Protein AF-0000000083106397 (afdb_homodimer)

pLDDT: mean 96.64, std 3.8, range [64.0, 98.88]

InterPro domains:
  IPR000182 GNAT domain [PF00583] (44-144)
  IPR000182 GNAT domain [PS51186] (19-155)
  IPR016181 Acyl-CoA N-acyltransferase [SSF55729] (1-149)
  IPR052829 N-acetyltransferase domain-containing protein [PTHR43259] (17-145)

Structure (mmCIF, N/CA/C/O backbone):
data_AF-0000000083106397-model_v1
#
loop_
_entity.id
_entity.type
_entity.pdbx_description
1 polymer 'GNAT family N-acetyltransferase'
#
loop_
_atom_site.group_PDB
_atom_site.id
_atom_site.type_symbol
_atom_site.label_atom_id
_atom_site.label_alt_id
_atom_site.label_comp_id
_atom_site.label_asym_id
_atom_site.label_entity_id
_atom_site.label_seq_id
_atom_site.pdbx_PDB_ins_code
_atom_site.Cartn_x
_atom_site.Cartn_y
_atom_site.Cartn_z
_atom_site.occupancy
_atom_site.B_iso_or_equiv
_atom_site.auth_seq_id
_atom_site.auth_comp_id
_atom_site.auth_asym_id
_atom_site.auth_atom_id
_atom_site.pdbx_PDB_model_num
ATOM 1 N N . MET A 1 1 ? 8.766 -36.438 -8.086 1 64.06 1 MET A N 1
ATOM 2 C CA . MET A 1 1 ? 7.906 -36.125 -9.227 1 64.06 1 MET A CA 1
ATOM 3 C C . MET A 1 1 ? 7.785 -34.625 -9.406 1 64.06 1 MET A C 1
ATOM 5 O O . MET A 1 1 ? 7.66 -33.875 -8.43 1 64.06 1 MET A O 1
ATOM 9 N N . GLU A 1 2 ? 8.102 -34.156 -10.656 1 84.12 2 GLU A N 1
ATOM 10 C CA . GLU A 1 2 ? 8.594 -32.812 -10.844 1 84.12 2 GLU A CA 1
ATOM 11 C C . GLU A 1 2 ? 7.461 -31.844 -11.172 1 84.12 2 GLU A C 1
ATOM 13 O O . GLU A 1 2 ? 6.508 -32.188 -11.867 1 84.12 2 GLU A O 1
ATOM 18 N N . LEU A 1 3 ? 7.254 -30.844 -10.562 1 94.69 3 LEU A N 1
ATOM 19 C CA . LEU A 1 3 ? 6.328 -29.766 -10.891 1 94.69 3 LEU A CA 1
ATOM 20 C C . LEU A 1 3 ? 6.75 -29.062 -12.172 1 94.69 3 LEU A C 1
ATOM 22 O O . LEU A 1 3 ? 7.945 -28.891 -12.438 1 94.69 3 LEU A O 1
ATOM 26 N N . LEU A 1 4 ? 5.715 -28.75 -13.008 1 96.44 4 LEU A N 1
ATOM 27 C CA . LEU A 1 4 ? 5.988 -28 -14.227 1 96.44 4 LEU A CA 1
ATOM 28 C C . LEU A 1 4 ? 5.051 -26.797 -14.359 1 96.44 4 LEU A C 1
ATOM 30 O O . LEU A 1 4 ? 3.928 -26.828 -13.852 1 96.44 4 LEU A O 1
ATOM 34 N N . LEU A 1 5 ? 5.469 -25.781 -15.039 1 97.06 5 LEU A N 1
ATOM 35 C CA . LEU A 1 5 ? 4.617 -24.672 -15.469 1 97.06 5 LEU A CA 1
ATOM 36 C C . LEU A 1 5 ? 4.133 -24.891 -16.906 1 97.06 5 LEU A C 1
ATOM 38 O O . LEU A 1 5 ? 4.938 -25.078 -17.812 1 97.06 5 LEU A O 1
ATOM 42 N N . ARG A 1 6 ? 2.883 -24.891 -17.078 1 96.62 6 ARG A N 1
ATOM 43 C CA . ARG A 1 6 ? 2.281 -25.016 -18.406 1 96.62 6 ARG A CA 1
ATOM 44 C C . ARG A 1 6 ? 1.392 -23.812 -18.719 1 96.62 6 ARG A C 1
ATOM 46 O O . ARG A 1 6 ? 0.616 -23.375 -17.859 1 96.62 6 ARG A O 1
ATOM 53 N N . PRO A 1 7 ? 1.486 -23.281 -19.922 1 97.5 7 PRO A N 1
ATOM 54 C CA . PRO A 1 7 ? 0.563 -22.188 -20.25 1 97.5 7 PRO A CA 1
ATOM 55 C C . PRO A 1 7 ? -0.897 -22.562 -19.984 1 97.5 7 PRO A C 1
ATOM 57 O O . PRO A 1 7 ? -1.324 -23.672 -20.312 1 97.5 7 PRO A O 1
ATOM 60 N N . MET A 1 8 ? -1.55 -21.672 -19.406 1 97.81 8 MET A N 1
ATOM 61 C CA . MET A 1 8 ? -2.951 -21.922 -19.062 1 97.81 8 MET A CA 1
ATOM 62 C C . MET A 1 8 ? -3.807 -22.016 -20.328 1 97.81 8 MET A C 1
ATOM 64 O O . MET A 1 8 ? -3.607 -21.25 -21.281 1 97.81 8 MET A O 1
ATOM 68 N N . THR A 1 9 ? -4.777 -22.891 -20.375 1 96.19 9 THR A N 1
ATOM 69 C CA . THR A 1 9 ? -5.711 -22.984 -21.484 1 96.19 9 THR A CA 1
ATOM 70 C C . THR A 1 9 ? -6.891 -22.031 -21.281 1 96.19 9 THR A C 1
ATOM 72 O O . THR A 1 9 ? -7.125 -21.562 -20.172 1 96.19 9 THR A O 1
ATOM 75 N N . ASN A 1 10 ? -7.637 -21.703 -22.312 1 97.06 10 ASN A N 1
ATOM 76 C CA . ASN A 1 10 ? -8.805 -20.844 -22.234 1 97.06 10 ASN A CA 1
ATOM 77 C C . ASN A 1 10 ? -9.844 -21.391 -21.25 1 97.06 10 ASN A C 1
ATOM 79 O O . ASN A 1 10 ? -10.484 -20.625 -20.531 1 97.06 10 ASN A O 1
ATOM 83 N N . ASP A 1 11 ? -9.984 -22.672 -21.266 1 95.88 11 ASP A N 1
ATOM 84 C CA . ASP A 1 11 ? -10.961 -23.297 -20.375 1 95.88 11 ASP A CA 1
ATOM 85 C C . ASP A 1 11 ? -10.578 -23.109 -18.922 1 95.88 11 ASP A C 1
ATOM 87 O O . ASP A 1 11 ? -11.43 -22.766 -18.094 1 95.88 11 ASP A O 1
ATOM 91 N N . ILE A 1 12 ? -9.383 -23.328 -18.625 1 95.62 12 ILE A N 1
ATOM 92 C CA . ILE A 1 12 ? -8.906 -23.156 -17.266 1 95.62 12 ILE A CA 1
ATOM 93 C C . ILE A 1 12 ? -8.977 -21.688 -16.859 1 95.62 12 ILE A C 1
ATOM 95 O O . ILE A 1 12 ? -9.383 -21.359 -15.742 1 95.62 12 ILE A O 1
ATOM 99 N N . PHE A 1 13 ? -8.641 -20.859 -17.828 1 98.06 13 PHE A N 1
ATOM 100 C CA . PHE A 1 13 ? -8.664 -19.422 -17.578 1 98.06 13 PHE A CA 1
ATOM 101 C C . PHE A 1 13 ? -10.078 -18.953 -17.219 1 98.06 13 PHE A C 1
ATOM 103 O O . PHE A 1 13 ? -10.258 -18.188 -16.281 1 98.06 13 PHE A O 1
ATOM 110 N N . ALA A 1 14 ? -11.055 -19.406 -17.922 1 96.69 14 ALA A N 1
ATOM 111 C CA . ALA A 1 14 ? -12.445 -19.016 -17.703 1 96.69 14 ALA A CA 1
ATOM 112 C C . ALA A 1 14 ? -12.891 -19.344 -16.281 1 96.69 14 ALA A C 1
ATOM 114 O O . ALA A 1 14 ? -13.594 -18.562 -15.648 1 96.69 14 ALA A O 1
ATOM 115 N N . LYS A 1 15 ? -12.453 -20.484 -15.781 1 95.56 15 LYS A N 1
ATOM 116 C CA . LYS A 1 15 ? -12.797 -20.891 -14.422 1 95.56 15 LYS A CA 1
ATOM 117 C C . LYS A 1 15 ? -11.977 -20.125 -13.391 1 95.56 15 LYS A C 1
ATOM 119 O O . LYS A 1 15 ? -12.5 -19.734 -12.344 1 95.56 15 LYS A O 1
ATOM 124 N N . TYR A 1 16 ? -10.812 -19.922 -13.766 1 97.19 16 TYR A N 1
ATOM 125 C CA . TYR A 1 16 ? -9.852 -19.281 -12.883 1 97.19 16 TYR A CA 1
ATOM 126 C C . TYR A 1 16 ? -10.219 -17.828 -12.648 1 97.19 16 TYR A C 1
ATOM 128 O O . TYR A 1 16 ? -10.234 -17.359 -11.5 1 97.19 16 TYR A O 1
ATOM 136 N N . ILE A 1 17 ? -10.539 -17.094 -13.688 1 97.62 17 ILE A N 1
ATOM 137 C CA . ILE A 1 17 ? -10.641 -15.641 -13.633 1 97.62 17 ILE A CA 1
ATOM 138 C C . ILE A 1 17 ? -11.797 -15.242 -12.719 1 97.62 17 ILE A C 1
ATOM 140 O O . ILE A 1 17 ? -11.648 -14.359 -11.867 1 97.62 17 ILE A O 1
ATOM 144 N N . ASN A 1 18 ? -12.914 -15.898 -12.828 1 95.56 18 ASN A N 1
ATOM 145 C CA . ASN A 1 18 ? -14.07 -15.578 -12.008 1 95.56 18 ASN A CA 1
ATOM 146 C C . ASN A 1 18 ? -13.82 -15.875 -10.539 1 95.56 18 ASN A C 1
ATOM 148 O O . ASN A 1 18 ? -14.156 -15.07 -9.664 1 95.56 18 ASN A O 1
ATOM 152 N N . LYS A 1 19 ? -13.211 -17.016 -10.297 1 97 19 LYS A N 1
ATOM 153 C CA . LYS A 1 19 ? -12.891 -17.406 -8.93 1 97 19 LYS A CA 1
ATOM 154 C C . LYS A 1 19 ? -11.891 -16.438 -8.297 1 97 19 LYS A C 1
ATOM 156 O O . LYS A 1 19 ? -12.047 -16.047 -7.137 1 97 19 LYS A O 1
ATOM 161 N N . SER A 1 20 ? -10.906 -16.062 -9.062 1 97.94 20 SER A N 1
ATOM 162 C CA . SER A 1 20 ? -9.836 -15.219 -8.547 1 97.94 20 SER A CA 1
ATOM 163 C C . SER A 1 20 ? -10.336 -13.805 -8.273 1 97.94 20 SER A C 1
ATOM 165 O O . SER A 1 20 ? -9.906 -13.164 -7.309 1 97.94 20 SER A O 1
ATOM 167 N N . ILE A 1 21 ? -11.25 -13.328 -9.125 1 98.25 21 ILE A N 1
ATOM 168 C CA . ILE A 1 21 ? -11.844 -12.008 -8.93 1 98.25 21 ILE A CA 1
ATOM 169 C C . ILE A 1 21 ? -12.594 -11.969 -7.602 1 98.25 21 ILE A C 1
ATOM 171 O O . ILE A 1 21 ? -12.406 -11.047 -6.809 1 98.25 21 ILE A O 1
ATOM 175 N N . LYS A 1 22 ? -13.414 -12.977 -7.363 1 98 22 LYS A N 1
ATOM 176 C CA . LYS A 1 22 ? -14.18 -13.055 -6.121 1 98 22 LYS A CA 1
ATOM 177 C C . LYS A 1 22 ? -13.258 -13.164 -4.91 1 98 22 LYS A C 1
ATOM 179 O O . LYS A 1 22 ? -13.453 -12.484 -3.904 1 98 22 LYS A O 1
ATOM 184 N N . LYS A 1 23 ? -12.234 -14.016 -5 1 98 23 LYS A N 1
ATOM 185 C CA . LYS A 1 23 ? -11.281 -14.211 -3.912 1 98 23 LYS A CA 1
ATOM 186 C C . LYS A 1 23 ? -10.523 -12.914 -3.613 1 98 23 LYS A C 1
ATOM 188 O O . LYS A 1 23 ? -10.336 -12.555 -2.451 1 98 23 LYS A O 1
ATOM 193 N N . TYR A 1 24 ? -10.125 -12.273 -4.668 1 98.31 24 TYR A N 1
ATOM 194 C CA . TYR A 1 24 ? -9.406 -11.016 -4.551 1 98.31 24 TYR A CA 1
ATOM 195 C C . TYR A 1 24 ? -10.242 -9.977 -3.812 1 98.31 24 TYR A C 1
ATOM 197 O O . TYR A 1 24 ? -9.758 -9.32 -2.887 1 98.31 24 TYR A O 1
ATOM 205 N N . ALA A 1 25 ? -11.453 -9.805 -4.184 1 98.44 25 ALA A N 1
ATOM 206 C CA . ALA A 1 25 ? -12.383 -8.883 -3.525 1 98.44 25 ALA A CA 1
ATOM 207 C C . ALA A 1 25 ? -12.531 -9.219 -2.045 1 98.44 25 ALA A C 1
ATOM 209 O O . ALA A 1 25 ? -12.406 -8.344 -1.188 1 98.44 25 ALA A O 1
ATOM 210 N N . ASN A 1 26 ? -12.742 -10.562 -1.774 1 98.25 26 ASN A N 1
ATOM 211 C CA . ASN A 1 26 ? -12.93 -11.008 -0.398 1 98.25 26 ASN A CA 1
ATOM 212 C C . ASN A 1 26 ? -11.695 -10.742 0.455 1 98.25 26 ASN A C 1
ATOM 214 O O . ASN A 1 26 ? -11.812 -10.352 1.619 1 98.25 26 ASN A O 1
ATOM 218 N N . GLU A 1 27 ? -10.508 -10.969 -0.113 1 98.12 27 GLU A N 1
ATOM 219 C CA . GLU A 1 27 ? -9.266 -10.758 0.628 1 98.12 27 GLU A CA 1
ATOM 220 C C . GLU A 1 27 ? -9.055 -9.281 0.949 1 98.12 27 GLU A C 1
ATOM 222 O O . GLU A 1 27 ? -8.57 -8.938 2.025 1 98.12 27 GLU A O 1
ATOM 227 N N . HIS A 1 28 ? -9.391 -8.391 0.024 1 98.12 28 HIS A N 1
ATOM 228 C CA . HIS A 1 28 ? -9.297 -6.957 0.281 1 98.12 28 HIS A CA 1
ATOM 229 C C . HIS A 1 28 ? -10.25 -6.527 1.393 1 98.12 28 HIS A C 1
ATOM 231 O O . HIS A 1 28 ? -9.906 -5.676 2.217 1 98.12 28 HIS A O 1
ATOM 237 N N . VAL A 1 29 ? -11.492 -7.09 1.378 1 96.69 29 VAL A N 1
ATOM 238 C CA . VAL A 1 29 ? -12.461 -6.773 2.424 1 96.69 29 VAL A CA 1
ATOM 239 C C . VAL A 1 29 ? -11.938 -7.258 3.773 1 96.69 29 VAL A C 1
ATOM 241 O O . VAL A 1 29 ? -11.977 -6.52 4.762 1 96.69 29 VAL A O 1
ATOM 244 N N . LYS A 1 30 ? -11.414 -8.484 3.832 1 97.5 30 LYS A N 1
ATOM 245 C CA . LYS A 1 30 ? -10.859 -9.07 5.051 1 97.5 30 LYS A CA 1
ATOM 246 C C . LYS A 1 30 ? -9.711 -8.227 5.59 1 97.5 30 LYS A C 1
ATOM 248 O O . LYS A 1 30 ? -9.562 -8.07 6.805 1 97.5 30 LYS A O 1
ATOM 253 N N . ALA A 1 31 ? -8.875 -7.66 4.68 1 96.69 31 ALA A N 1
ATOM 254 C CA . ALA A 1 31 ? -7.707 -6.871 5.055 1 96.69 31 ALA A CA 1
ATOM 255 C C . ALA A 1 31 ? -8.109 -5.473 5.52 1 96.69 31 ALA A C 1
ATOM 257 O O . ALA A 1 31 ? -7.301 -4.742 6.09 1 96.69 31 ALA A O 1
ATOM 258 N N . GLY A 1 32 ? -9.438 -5.039 5.211 1 93.94 32 GLY A N 1
ATOM 259 C CA . GLY A 1 32 ? -9.906 -3.707 5.562 1 93.94 32 GLY A CA 1
ATOM 260 C C . GLY A 1 32 ? -9.633 -2.676 4.484 1 93.94 32 GLY A C 1
ATOM 261 O O . GLY A 1 32 ? -9.812 -1.477 4.703 1 93.94 32 GLY A O 1
ATOM 262 N N . ASN A 1 33 ? -9.195 -3.139 3.305 1 94.38 33 ASN A N 1
ATOM 263 C CA . ASN A 1 33 ? -8.883 -2.242 2.197 1 94.38 33 ASN A CA 1
ATOM 264 C C . ASN A 1 33 ? -10.148 -1.729 1.519 1 94.38 33 ASN A C 1
ATOM 266 O O . ASN A 1 33 ? -10.188 -0.596 1.035 1 94.38 33 ASN A O 1
ATOM 270 N N . TRP A 1 34 ? -11.188 -2.615 1.426 1 94 34 TRP A N 1
ATOM 271 C CA . TRP A 1 34 ? -12.414 -2.311 0.698 1 94 34 TRP A CA 1
ATOM 272 C C . TRP A 1 34 ? -13.641 -2.633 1.543 1 94 34 TRP A C 1
ATOM 274 O O . TRP A 1 34 ? -13.578 -3.459 2.455 1 94 34 TRP A O 1
ATOM 284 N N . ILE A 1 35 ? -14.742 -2.004 1.26 1 91.12 35 ILE A N 1
ATOM 285 C CA . ILE A 1 35 ? -16.031 -2.396 1.83 1 91.12 35 ILE A CA 1
ATOM 286 C C . ILE A 1 35 ? -16.656 -3.486 0.969 1 91.12 35 ILE A C 1
ATOM 288 O O . ILE A 1 35 ? -16.422 -3.543 -0.241 1 91.12 35 ILE A O 1
ATOM 292 N N . LYS A 1 36 ? -17.438 -4.293 1.53 1 92.94 36 LYS A N 1
ATOM 293 C CA . LYS A 1 36 ? -18.016 -5.465 0.877 1 92.94 36 LYS A CA 1
ATOM 294 C C . LYS A 1 36 ? -18.891 -5.059 -0.307 1 92.94 36 LYS A C 1
ATOM 296 O O . LYS A 1 36 ? -18.844 -5.688 -1.366 1 92.94 36 LYS A O 1
ATOM 301 N N . GLU A 1 37 ? -19.656 -4.047 -0.209 1 91.69 37 GLU A N 1
ATOM 302 C CA . GLU A 1 37 ? -20.703 -3.664 -1.155 1 91.69 37 GLU A CA 1
ATOM 303 C C . GLU A 1 37 ? -20.125 -3.408 -2.543 1 91.69 37 GLU A C 1
ATOM 305 O O . GLU A 1 37 ? -20.719 -3.795 -3.553 1 91.69 37 GLU A O 1
ATOM 310 N N . ASP A 1 38 ? -18.906 -2.797 -2.686 1 91.69 38 ASP A N 1
ATOM 311 C CA . ASP A 1 38 ? -18.391 -2.436 -4.004 1 91.69 38 ASP A CA 1
ATOM 312 C C . ASP A 1 38 ? -17.125 -3.209 -4.328 1 91.69 38 ASP A C 1
ATOM 314 O O . ASP A 1 38 ? -16.469 -2.936 -5.332 1 91.69 38 ASP A O 1
ATOM 318 N N . SER A 1 39 ? -16.844 -4.203 -3.533 1 96.19 39 SER A N 1
ATOM 319 C CA . SER A 1 39 ? -15.539 -4.859 -3.656 1 96.19 39 SER A CA 1
ATOM 320 C C . SER A 1 39 ? -15.477 -5.719 -4.914 1 96.19 39 SER A C 1
ATOM 322 O O . SER A 1 39 ? -14.445 -5.746 -5.598 1 96.19 39 SER A O 1
ATOM 324 N N . LEU A 1 40 ? -16.609 -6.492 -5.25 1 97.06 40 LEU A N 1
ATOM 325 C CA . LEU A 1 40 ? -16.609 -7.371 -6.418 1 97.06 40 LEU A CA 1
ATOM 326 C C . LEU A 1 40 ? -16.469 -6.562 -7.703 1 97.06 40 LEU A C 1
ATOM 328 O O . LEU A 1 40 ? -15.664 -6.914 -8.578 1 97.06 40 LEU A O 1
ATOM 332 N N . GLU A 1 41 ? -17.234 -5.477 -7.859 1 97.25 41 GLU A N 1
ATOM 333 C CA . GLU A 1 41 ? -17.156 -4.617 -9.039 1 97.25 41 GLU A CA 1
ATOM 334 C C . GLU A 1 41 ? -15.766 -4.02 -9.195 1 97.25 41 GLU A C 1
ATOM 336 O O . GLU A 1 41 ? -15.234 -3.957 -10.312 1 97.25 41 GLU A O 1
ATOM 341 N N . ARG A 1 42 ? -15.18 -3.578 -8.086 1 96.88 42 ARG A N 1
ATOM 342 C CA . ARG A 1 42 ? -13.836 -3.021 -8.109 1 96.88 42 ARG A CA 1
ATOM 343 C C . ARG A 1 42 ? -12.82 -4.059 -8.578 1 96.88 42 ARG A C 1
ATOM 345 O O . ARG A 1 42 ? -11.945 -3.76 -9.398 1 96.88 42 ARG A O 1
ATOM 352 N N . ALA A 1 43 ? -12.922 -5.262 -8.023 1 98.19 43 ALA A N 1
ATOM 353 C CA . ALA A 1 43 ? -12.031 -6.352 -8.422 1 98.19 43 ALA A CA 1
ATOM 354 C C . ALA A 1 43 ? -12.156 -6.637 -9.914 1 98.19 43 ALA A C 1
ATOM 356 O O . ALA A 1 43 ? -11.148 -6.789 -10.609 1 98.19 43 ALA A O 1
ATOM 357 N N . GLU A 1 44 ? -13.367 -6.684 -10.422 1 98.06 44 GLU A N 1
ATOM 358 C CA . GLU A 1 44 ? -13.602 -6.938 -11.844 1 98.06 44 GLU A CA 1
ATOM 359 C C . GLU A 1 44 ? -12.938 -5.875 -12.711 1 98.06 44 GLU A C 1
ATOM 361 O O . GLU A 1 44 ? -12.305 -6.195 -13.719 1 98.06 44 GLU A O 1
ATOM 366 N N . LYS A 1 45 ? -13.094 -4.621 -12.305 1 98.25 45 LYS A N 1
ATOM 367 C CA . LYS A 1 45 ? -12.508 -3.512 -13.055 1 98.25 45 LYS A CA 1
ATOM 368 C C . LYS A 1 45 ? -10.984 -3.611 -13.078 1 98.25 45 LYS A C 1
ATOM 370 O O . LYS A 1 45 ? -10.359 -3.379 -14.117 1 98.25 45 LYS A O 1
ATOM 375 N N . GLU A 1 46 ? -10.422 -3.957 -11.961 1 98.19 46 GLU A N 1
ATOM 376 C CA . GLU A 1 46 ? -8.969 -4.07 -11.875 1 98.19 46 GLU A CA 1
ATOM 377 C C . GLU A 1 46 ? -8.453 -5.199 -12.766 1 98.19 46 GLU A C 1
ATOM 379 O O . GLU A 1 46 ? -7.469 -5.027 -13.484 1 98.19 46 GLU A O 1
ATOM 384 N N . PHE A 1 47 ? -9.148 -6.398 -12.695 1 98.5 47 PHE A N 1
ATOM 385 C CA . PHE A 1 47 ? -8.734 -7.527 -13.516 1 98.5 47 PHE A CA 1
ATOM 386 C C . PHE A 1 47 ? -8.859 -7.199 -14.992 1 98.5 47 PHE A C 1
ATOM 388 O O . PHE A 1 47 ? -7.988 -7.551 -15.789 1 98.5 47 PHE A O 1
ATOM 395 N N . LYS A 1 48 ? -9.938 -6.527 -15.375 1 98.06 48 LYS A N 1
ATOM 396 C CA . LYS A 1 48 ? -10.148 -6.148 -16.766 1 98.06 48 LYS A CA 1
ATOM 397 C C . LYS A 1 48 ? -9.062 -5.188 -17.25 1 98.06 48 LYS A C 1
ATOM 399 O O . LYS A 1 48 ? -8.609 -5.273 -18.391 1 98.06 48 LYS A O 1
ATOM 404 N N . LYS A 1 49 ? -8.68 -4.258 -16.406 1 98.31 49 LYS A N 1
ATOM 405 C CA . LYS A 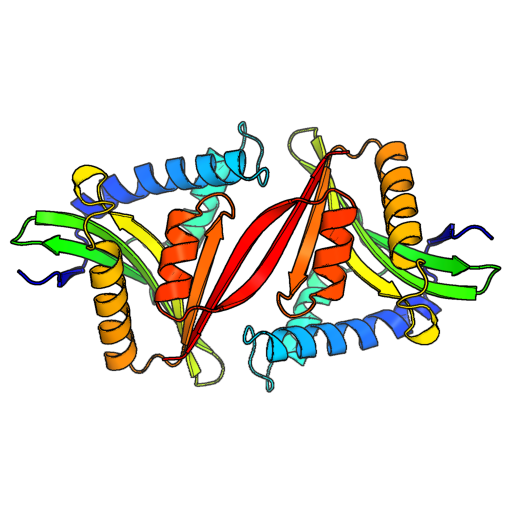1 49 ? -7.613 -3.316 -16.75 1 98.31 49 LYS A CA 1
ATOM 406 C C . LYS A 1 49 ? -6.285 -4.039 -16.953 1 98.31 49 LYS A C 1
ATOM 408 O O . LYS A 1 49 ? -5.512 -3.695 -17.844 1 98.31 49 LYS A O 1
ATOM 413 N N . LEU A 1 50 ? -6.012 -5.094 -16.109 1 98.5 50 LEU A N 1
ATOM 414 C CA . LEU A 1 50 ? -4.742 -5.812 -16.141 1 98.5 50 LEU A CA 1
ATOM 415 C C . LEU A 1 50 ? -4.699 -6.789 -17.312 1 98.5 50 LEU A C 1
ATOM 417 O O . LEU A 1 50 ? -3.645 -7.004 -17.906 1 98.5 50 LEU A O 1
ATOM 421 N N . LEU A 1 51 ? -5.871 -7.391 -17.594 1 98.69 51 LEU A N 1
ATOM 422 C CA . LEU A 1 51 ? -5.969 -8.414 -18.641 1 98.69 51 LEU A CA 1
ATOM 423 C C . LEU A 1 51 ? -7.012 -8.031 -19.672 1 98.69 51 LEU A C 1
ATOM 425 O O . LEU A 1 51 ? -7.961 -8.781 -19.906 1 98.69 51 LEU A O 1
ATOM 429 N N . PRO A 1 52 ? -6.828 -6.883 -20.406 1 98.31 52 PRO A N 1
ATOM 430 C CA . PRO A 1 52 ? -7.828 -6.43 -21.375 1 98.31 52 PRO A CA 1
ATOM 431 C C . PRO A 1 52 ? -8.055 -7.43 -22.5 1 98.31 52 PRO A C 1
ATOM 433 O O . PRO A 1 52 ? -9.125 -7.441 -23.125 1 98.31 52 PRO A O 1
ATOM 436 N N . GLU A 1 53 ? -7.031 -8.32 -22.812 1 98.12 53 GLU A N 1
ATOM 437 C CA . GLU A 1 53 ? -7.156 -9.328 -23.859 1 98.12 53 GLU A CA 1
ATOM 438 C C . GLU A 1 53 ? -7.066 -10.734 -23.281 1 98.12 53 GLU A C 1
ATOM 440 O O . GLU A 1 53 ? -6.637 -11.664 -23.969 1 98.12 53 GLU A O 1
ATOM 445 N N . GLY A 1 54 ? -7.324 -10.773 -21.938 1 97.69 54 GLY A N 1
ATOM 446 C CA . GLY A 1 54 ? -7.262 -12.086 -21.312 1 97.69 54 GLY A CA 1
ATOM 447 C C . GLY A 1 54 ? -5.898 -12.742 -21.438 1 97.69 54 GLY A C 1
ATOM 448 O O . GLY A 1 54 ? -4.879 -12.117 -21.141 1 97.69 54 GLY A O 1
ATOM 449 N N . LEU A 1 55 ? -5.844 -13.984 -21.875 1 98 55 LEU A N 1
ATOM 450 C CA . LEU A 1 55 ? -4.617 -14.773 -21.969 1 98 55 LEU A CA 1
ATOM 451 C C . LEU A 1 55 ? -3.666 -14.188 -23 1 98 55 LEU A C 1
ATOM 453 O O . LEU A 1 55 ? -2.473 -14.508 -23 1 98 55 LEU A O 1
ATOM 457 N N . LYS A 1 56 ? -4.145 -13.344 -23.844 1 97.69 56 LYS A N 1
ATOM 458 C CA . LYS A 1 56 ? -3.332 -12.797 -24.922 1 97.69 56 LYS A CA 1
ATOM 459 C C . LYS A 1 56 ? -2.736 -11.445 -24.531 1 97.69 56 LYS A C 1
ATOM 461 O O . LYS A 1 56 ? -2.041 -10.812 -25.328 1 97.69 56 LYS A O 1
ATOM 466 N N . THR A 1 57 ? -3.061 -11.039 -23.312 1 98.5 57 THR A N 1
ATOM 467 C CA . THR A 1 57 ? -2.539 -9.75 -22.875 1 98.5 57 THR A CA 1
ATOM 468 C C . THR A 1 57 ? -1.013 -9.758 -22.875 1 98.5 57 THR A C 1
ATOM 470 O O . THR A 1 57 ? -0.391 -10.625 -22.25 1 98.5 57 THR A O 1
ATOM 473 N N . LYS A 1 58 ? -0.392 -8.812 -23.5 1 97.88 58 LYS A N 1
ATOM 474 C CA . LYS A 1 58 ? 1.061 -8.734 -23.641 1 97.88 58 LYS A CA 1
ATOM 475 C C . LYS A 1 58 ? 1.729 -8.594 -22.266 1 97.88 58 LYS A C 1
ATOM 477 O O . LYS A 1 58 ? 1.209 -7.914 -21.375 1 97.88 58 LYS A O 1
ATOM 482 N N . LYS A 1 59 ? 2.887 -9.367 -22.062 1 98.25 59 LYS A N 1
ATOM 483 C CA . LYS A 1 59 ? 3.779 -9.305 -20.906 1 98.25 59 LYS A CA 1
ATOM 484 C C . LYS A 1 59 ? 3.182 -10.031 -19.703 1 98.25 59 LYS A C 1
ATOM 486 O O . LYS A 1 59 ? 3.793 -10.078 -18.641 1 98.25 59 LYS A O 1
ATOM 491 N N . HIS A 1 60 ? 1.872 -10.461 -19.891 1 98.81 60 HIS A N 1
ATOM 492 C CA . HIS A 1 60 ? 1.252 -11.281 -18.859 1 98.81 60 HIS A CA 1
ATOM 493 C C . HIS A 1 60 ? 1.276 -12.758 -19.234 1 98.81 60 HIS A C 1
ATOM 495 O O . HIS A 1 60 ? 0.935 -13.125 -20.359 1 98.81 60 HIS A O 1
ATOM 501 N N . TYR A 1 61 ? 1.729 -13.586 -18.328 1 98.69 61 TYR A N 1
ATOM 502 C CA . TYR A 1 61 ? 1.886 -15.023 -18.516 1 98.69 61 TYR A CA 1
ATOM 503 C C . TYR A 1 61 ? 1.137 -15.797 -17.438 1 98.69 61 TYR A C 1
ATOM 505 O O . TYR A 1 61 ? 1.487 -15.727 -16.25 1 98.69 61 TYR A O 1
ATOM 513 N N . LEU A 1 62 ? 0.127 -16.469 -17.828 1 98.81 62 LEU A N 1
ATOM 514 C CA . LEU A 1 62 ? -0.667 -17.281 -16.922 1 98.81 62 LEU A CA 1
ATOM 515 C C . LEU A 1 62 ? -0.399 -18.766 -17.141 1 98.81 62 LEU A C 1
ATOM 517 O O . LEU A 1 62 ? -0.47 -19.25 -18.266 1 98.81 62 LEU A O 1
ATOM 521 N N . PHE A 1 63 ? -0.075 -19.453 -16.047 1 98.56 63 PHE A N 1
ATOM 522 C CA . PHE A 1 63 ? 0.32 -20.844 -16.109 1 98.56 63 PHE A CA 1
ATOM 523 C C 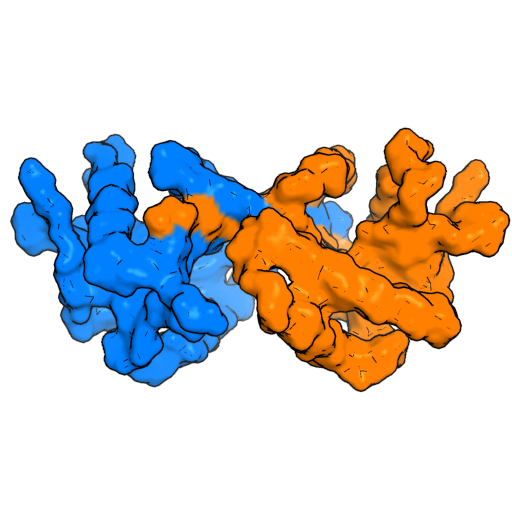. PHE A 1 63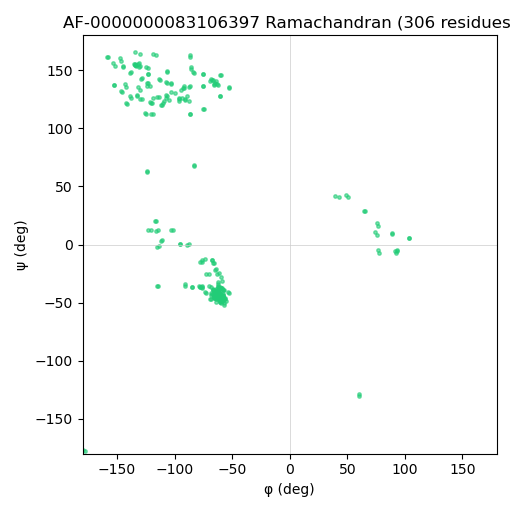 ? -0.575 -21.703 -15.219 1 98.56 63 PHE A C 1
ATOM 525 O O . PHE A 1 63 ? -1.115 -21.219 -14.227 1 98.56 63 PHE A O 1
ATOM 532 N N . SER A 1 64 ? -0.677 -22.906 -15.625 1 97.88 64 SER A N 1
ATOM 533 C CA . SER A 1 64 ? -1.066 -23.969 -14.719 1 97.88 64 SER A CA 1
ATOM 534 C C . SER A 1 64 ? 0.156 -24.625 -14.086 1 97.88 64 SER A C 1
ATOM 536 O O . SER A 1 64 ? 1.156 -24.875 -14.766 1 97.88 64 SER A O 1
ATOM 538 N N . VAL A 1 65 ? 0.071 -24.859 -12.836 1 97.81 65 VAL A N 1
ATOM 539 C CA . VAL A 1 65 ? 1.063 -25.688 -12.156 1 97.81 65 VAL A CA 1
ATOM 540 C C . VAL A 1 65 ? 0.61 -27.141 -12.164 1 97.81 65 VAL A C 1
ATOM 542 O O . VAL A 1 65 ? -0.457 -27.469 -11.641 1 97.81 65 VAL A O 1
ATOM 545 N N . THR A 1 66 ? 1.489 -27.969 -12.695 1 96.69 66 THR A N 1
ATOM 546 C CA . THR A 1 66 ? 1.042 -29.344 -12.867 1 96.69 66 THR A CA 1
ATOM 547 C C . THR A 1 66 ? 1.977 -30.312 -12.141 1 96.69 66 THR A C 1
ATOM 549 O O . THR A 1 66 ? 3.186 -30.078 -12.078 1 96.69 66 THR A O 1
ATOM 552 N N . HIS A 1 67 ? 1.357 -31.234 -11.555 1 93.25 67 HIS A N 1
ATOM 553 C CA . HIS A 1 67 ? 2.02 -32.406 -10.969 1 93.25 67 HIS A CA 1
ATOM 554 C C . HIS A 1 67 ? 1.533 -33.688 -11.617 1 93.25 67 HIS A C 1
ATOM 556 O O . HIS A 1 67 ? 0.355 -34.031 -11.508 1 93.25 67 HIS A O 1
ATOM 562 N N . GLU A 1 68 ? 2.424 -34.469 -12.188 1 87.31 68 GLU A N 1
ATOM 563 C CA . GLU A 1 68 ? 2.066 -35.719 -12.859 1 87.31 68 GLU A CA 1
ATOM 564 C C . GLU A 1 68 ? 0.814 -3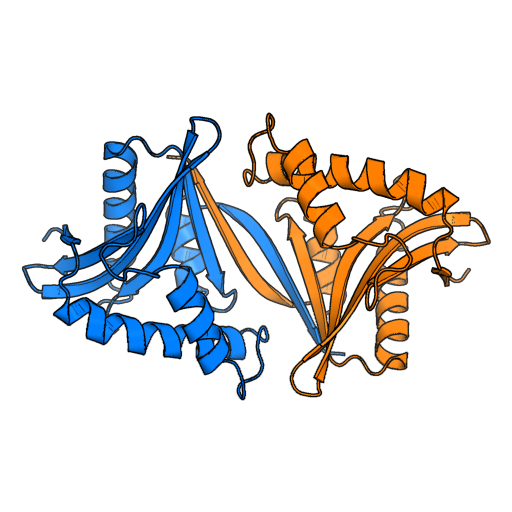5.562 -13.711 1 87.31 68 GLU A C 1
ATOM 566 O O . GLU A 1 68 ? -0.135 -36.344 -13.602 1 87.31 68 GLU A O 1
ATOM 571 N N . LYS A 1 69 ? 0.561 -34.5 -14.453 1 83.81 69 LYS A N 1
ATOM 572 C CA . LYS A 1 69 ? -0.468 -34.219 -15.453 1 83.81 69 LYS A CA 1
ATOM 573 C C . LYS A 1 69 ? -1.685 -33.562 -14.812 1 83.81 69 LYS A C 1
ATOM 575 O O . LYS A 1 69 ? -2.646 -33.219 -15.508 1 83.81 69 LYS A O 1
ATOM 580 N N . ASN A 1 70 ? -1.599 -33.531 -13.5 1 91.94 70 ASN A N 1
ATOM 581 C CA . ASN A 1 70 ? -2.703 -32.875 -12.805 1 91.94 70 ASN A CA 1
ATOM 582 C C . ASN A 1 70 ? -2.408 -31.391 -12.555 1 91.94 70 ASN A C 1
ATOM 584 O O . ASN A 1 70 ? -1.299 -31.031 -12.156 1 91.94 70 ASN A O 1
ATOM 588 N N . ASN A 1 71 ? -3.432 -30.609 -12.859 1 94.75 71 ASN A N 1
ATOM 589 C CA . ASN A 1 71 ? -3.348 -29.188 -12.508 1 94.75 71 ASN A CA 1
ATOM 590 C C . ASN A 1 71 ? -3.564 -28.984 -11.008 1 94.75 71 ASN A C 1
ATOM 592 O O . ASN A 1 71 ? -4.641 -29.266 -10.484 1 94.75 71 ASN A O 1
ATOM 596 N N . ILE A 1 72 ? -2.586 -28.5 -10.344 1 96.44 72 ILE A N 1
ATOM 597 C CA . ILE A 1 72 ? -2.725 -28.406 -8.891 1 96.44 72 ILE A CA 1
ATOM 598 C C . ILE A 1 72 ? -2.721 -26.953 -8.461 1 96.44 72 ILE A C 1
ATOM 600 O O . ILE A 1 72 ? -2.84 -26.641 -7.266 1 96.44 72 ILE A O 1
ATOM 604 N N . GLY A 1 73 ? -2.539 -26.031 -9.492 1 97.31 73 GLY A N 1
ATOM 605 C CA . GLY A 1 73 ? -2.508 -24.625 -9.125 1 97.31 73 GLY A CA 1
ATOM 606 C C . GLY A 1 73 ? -2.359 -23.703 -10.32 1 97.31 73 GLY A C 1
ATOM 607 O O . GLY A 1 73 ? -2.387 -24.156 -11.469 1 97.31 73 GLY A O 1
ATOM 608 N N . VAL A 1 74 ? -2.283 -22.406 -10.039 1 97.94 74 VAL A N 1
ATOM 609 C CA . VAL A 1 74 ? -2.17 -21.391 -11.078 1 97.94 74 VAL A CA 1
ATOM 610 C C . VAL A 1 74 ? -1.075 -20.406 -10.711 1 97.94 74 VAL A C 1
ATOM 612 O O . VAL A 1 74 ? -0.714 -20.266 -9.539 1 97.94 74 VAL A O 1
ATOM 615 N N . LEU A 1 75 ? -0.49 -19.781 -11.688 1 98.5 75 LEU A N 1
ATOM 616 C CA . LEU A 1 75 ? 0.494 -18.719 -11.578 1 98.5 75 LEU A CA 1
ATOM 617 C C . LEU A 1 75 ? 0.218 -17.609 -12.594 1 98.5 75 LEU A C 1
ATOM 619 O O . LEU A 1 75 ? -0 -17.891 -13.773 1 98.5 75 LEU A O 1
ATOM 623 N N . TRP A 1 76 ? 0.11 -16.391 -12.195 1 98.88 76 TRP A N 1
ATOM 624 C CA . TRP A 1 76 ? -0.029 -15.219 -13.047 1 98.88 76 TRP A CA 1
ATOM 625 C C . TRP A 1 76 ? 1.138 -14.258 -12.844 1 98.88 76 TRP A C 1
ATOM 627 O O . TRP A 1 76 ? 1.285 -13.672 -11.773 1 98.88 76 TRP A O 1
ATOM 637 N N . LEU A 1 77 ? 2.004 -14.141 -13.953 1 98.75 77 LEU A N 1
ATOM 638 C CA . LEU A 1 77 ? 3.193 -13.297 -13.953 1 98.75 77 LEU A CA 1
ATOM 639 C C . LEU A 1 77 ? 3.039 -12.141 -14.93 1 98.75 77 LEU A C 1
ATOM 641 O O . LEU A 1 77 ? 2.443 -12.297 -16 1 98.75 77 LEU A O 1
ATOM 645 N N . ASN A 1 78 ? 3.525 -11.047 -14.555 1 98.81 78 ASN A N 1
ATOM 646 C CA . ASN A 1 78 ? 3.842 -9.961 -15.477 1 98.81 78 ASN A CA 1
ATOM 647 C C . ASN A 1 78 ? 5.352 -9.758 -15.609 1 98.81 78 ASN A C 1
ATOM 649 O O . ASN A 1 78 ? 6.062 -9.688 -14.602 1 98.81 78 ASN A O 1
ATOM 653 N N . ILE A 1 79 ? 5.918 -9.844 -16.766 1 98.56 79 ILE A N 1
ATOM 654 C CA . ILE A 1 79 ? 7.328 -9.578 -17.031 1 98.56 79 ILE A CA 1
ATOM 655 C C . ILE A 1 79 ? 7.465 -8.344 -17.906 1 98.56 79 ILE A C 1
ATOM 657 O O . ILE A 1 79 ? 6.867 -8.266 -18.984 1 98.56 79 ILE A O 1
ATOM 661 N N . TYR A 1 80 ? 8.227 -7.434 -17.484 1 96.94 80 TYR A N 1
ATOM 662 C CA . TYR A 1 80 ? 8.312 -6.148 -18.172 1 96.94 80 TYR A CA 1
ATOM 663 C C . TYR A 1 80 ? 9.719 -5.57 -18.078 1 96.94 80 TYR A C 1
ATOM 665 O O . TYR A 1 80 ? 10.523 -6.023 -17.266 1 96.94 80 TYR A O 1
ATOM 673 N N . ILE A 1 81 ? 10.031 -4.691 -18.984 1 94.94 81 ILE A N 1
ATOM 674 C CA . ILE A 1 81 ? 11.328 -4.023 -19 1 94.94 81 ILE A CA 1
ATOM 675 C C . ILE A 1 81 ? 11.156 -2.551 -18.641 1 94.94 81 ILE A C 1
ATOM 677 O O . ILE A 1 81 ? 10.312 -1.855 -19.219 1 94.94 81 ILE A O 1
ATOM 681 N N . ASN A 1 82 ? 11.789 -2.18 -17.609 1 86.69 82 ASN A N 1
ATOM 682 C CA . ASN A 1 82 ? 11.875 -0.778 -17.219 1 86.69 82 ASN A CA 1
ATOM 683 C C . ASN A 1 82 ? 13.32 -0.299 -17.172 1 86.69 82 ASN A C 1
ATOM 685 O O . ASN A 1 82 ? 14.133 -0.842 -16.422 1 86.69 82 ASN A O 1
ATOM 689 N N . ASN A 1 83 ? 13.695 0.751 -17.938 1 87.25 83 ASN A N 1
ATOM 690 C CA . ASN A 1 83 ? 15.047 1.294 -18.016 1 87.25 83 ASN A CA 1
ATOM 691 C C . ASN A 1 83 ? 16.078 0.198 -18.281 1 87.25 83 ASN A C 1
ATOM 693 O O . ASN A 1 83 ? 17.078 0.096 -17.562 1 87.25 83 ASN A O 1
ATOM 697 N N . ASN A 1 84 ? 15.766 -0.748 -19.156 1 90.31 84 ASN A N 1
ATOM 698 C CA . ASN A 1 84 ? 16.641 -1.805 -19.672 1 90.31 84 ASN A CA 1
ATOM 699 C C . ASN A 1 84 ? 16.844 -2.906 -18.625 1 90.31 84 ASN A C 1
ATOM 701 O O . ASN A 1 84 ? 17.781 -3.689 -18.734 1 90.31 84 ASN A O 1
ATOM 705 N N . ILE A 1 85 ? 16.125 -2.844 -17.562 1 93.69 85 ILE A N 1
ATOM 706 C CA . ILE A 1 85 ? 16.141 -3.902 -16.562 1 93.69 85 ILE A CA 1
ATOM 707 C C . ILE A 1 85 ? 14.859 -4.73 -16.672 1 93.69 85 ILE A C 1
ATOM 709 O O . ILE A 1 85 ? 13.758 -4.18 -16.688 1 93.69 85 ILE A O 1
ATOM 713 N N . LYS A 1 86 ? 15.07 -5.938 -16.828 1 97.75 86 LYS A N 1
ATOM 714 C CA . LYS A 1 86 ? 13.93 -6.836 -16.938 1 97.75 86 LYS A CA 1
ATOM 715 C C . LYS A 1 86 ? 13.461 -7.305 -15.562 1 97.75 86 LYS A C 1
ATOM 717 O O . LYS A 1 86 ? 14.25 -7.848 -14.789 1 97.75 86 LYS A O 1
ATOM 722 N N . GLN A 1 87 ? 12.18 -7.113 -15.164 1 98.12 87 GLN A N 1
ATOM 723 C CA . GLN A 1 87 ? 11.602 -7.434 -13.867 1 98.12 87 GLN A CA 1
ATOM 724 C C . GLN A 1 87 ? 10.305 -8.227 -14.016 1 98.12 87 GLN A C 1
ATOM 726 O O . GLN A 1 87 ? 9.742 -8.297 -15.109 1 98.12 87 GLN A O 1
ATOM 731 N N . ALA A 1 88 ? 9.898 -8.82 -12.938 1 98.69 88 ALA A N 1
ATOM 732 C CA . ALA A 1 88 ? 8.633 -9.562 -12.938 1 98.69 88 ALA A CA 1
ATOM 733 C C . ALA A 1 88 ? 7.793 -9.203 -11.711 1 98.69 88 ALA A C 1
ATOM 735 O O . ALA A 1 88 ? 8.32 -8.727 -10.703 1 98.69 88 ALA A O 1
ATOM 736 N N . PHE A 1 89 ? 6.559 -9.367 -11.875 1 98.75 89 PHE A N 1
ATOM 737 C CA . PHE A 1 89 ? 5.594 -9.258 -10.789 1 98.75 89 PHE A CA 1
ATOM 738 C C . PHE A 1 89 ? 4.695 -10.484 -10.734 1 98.75 89 PHE A C 1
ATOM 740 O O . PHE A 1 89 ? 4.125 -10.883 -11.758 1 98.75 89 PHE A O 1
ATOM 747 N N . ILE A 1 90 ? 4.66 -11.109 -9.57 1 98.88 90 ILE A N 1
ATOM 748 C CA . ILE A 1 90 ? 3.721 -12.203 -9.367 1 98.88 90 ILE A CA 1
ATOM 749 C C . ILE A 1 90 ? 2.375 -11.648 -8.906 1 98.88 90 ILE A C 1
ATOM 751 O O . ILE A 1 90 ? 2.252 -11.164 -7.777 1 98.88 90 ILE A O 1
ATOM 755 N N . TYR A 1 91 ? 1.347 -11.75 -9.727 1 98.81 91 TYR A N 1
ATOM 756 C CA . TYR A 1 91 ? 0.016 -11.25 -9.398 1 98.81 91 TYR A CA 1
ATOM 757 C C . TYR A 1 91 ? -0.765 -12.289 -8.594 1 98.81 91 TYR A C 1
ATOM 759 O O . TYR A 1 91 ? -1.6 -11.93 -7.758 1 98.81 91 TYR A O 1
ATOM 767 N N . ASP A 1 92 ? -0.558 -13.594 -8.945 1 98.56 92 ASP A N 1
ATOM 768 C CA . ASP A 1 92 ? -1.305 -14.656 -8.273 1 98.56 92 ASP A CA 1
ATOM 769 C C . ASP A 1 92 ? -0.522 -15.969 -8.273 1 98.56 92 ASP A C 1
ATOM 771 O O . ASP A 1 92 ? 0.137 -16.297 -9.266 1 98.56 92 ASP A O 1
ATOM 775 N N . ILE A 1 93 ? -0.496 -16.625 -7.266 1 98.06 93 ILE A N 1
ATOM 776 C CA . ILE A 1 93 ? -0.031 -17.984 -7.102 1 98.06 93 ILE A CA 1
ATOM 777 C C . ILE A 1 93 ? -0.943 -18.734 -6.125 1 98.06 93 ILE A C 1
ATOM 779 O O . ILE A 1 93 ? -1.1 -18.312 -4.973 1 98.06 93 ILE A O 1
ATOM 783 N N . GLU A 1 94 ? -1.52 -19.766 -6.57 1 96.5 94 GLU A N 1
ATOM 784 C CA . GLU A 1 94 ? -2.461 -20.516 -5.746 1 96.5 94 GLU A CA 1
ATOM 785 C C . GLU A 1 94 ? -2.379 -22.016 -6.039 1 96.5 94 GLU A C 1
ATOM 787 O O . GLU A 1 94 ? -2.404 -22.438 -7.199 1 96.5 94 GLU A O 1
ATOM 792 N N . LEU A 1 95 ? -2.291 -22.734 -5.031 1 96.75 95 LEU A N 1
ATOM 793 C CA . LEU A 1 95 ? -2.4 -24.188 -5.121 1 96.75 95 LEU A CA 1
ATOM 794 C C . LEU A 1 95 ? -3.738 -24.656 -4.57 1 96.75 95 LEU A C 1
ATOM 796 O O . LEU A 1 95 ? -4.27 -24.078 -3.623 1 96.75 95 LEU A O 1
ATOM 800 N N . GLU A 1 96 ? -4.195 -25.688 -5.133 1 95.5 96 GLU A N 1
ATOM 801 C CA . GLU A 1 96 ? -5.395 -26.312 -4.586 1 95.5 96 GLU A CA 1
ATOM 802 C C . GLU A 1 96 ? -5.18 -26.75 -3.139 1 95.5 96 GLU A C 1
ATOM 804 O O . GLU A 1 96 ? -4.078 -27.141 -2.762 1 95.5 96 GLU A O 1
ATOM 809 N N . GLU A 1 97 ? -6.246 -26.656 -2.393 1 94.38 97 GLU A N 1
ATOM 810 C CA . GLU A 1 97 ? -6.188 -26.875 -0.951 1 94.38 97 GLU A CA 1
ATOM 811 C C . GLU A 1 97 ? -5.539 -28.219 -0.623 1 94.38 97 GLU A C 1
ATOM 813 O O . GLU A 1 97 ? -4.73 -28.312 0.302 1 94.38 97 GLU A O 1
ATOM 818 N N . GLU A 1 98 ? -5.836 -29.234 -1.347 1 94.25 98 GLU A N 1
ATOM 819 C CA . GLU A 1 98 ? -5.355 -30.594 -1.061 1 94.25 98 GLU A CA 1
ATOM 820 C C . GLU A 1 98 ? -3.846 -30.688 -1.265 1 94.25 98 GLU A C 1
ATOM 822 O O . GLU A 1 98 ? -3.215 -31.641 -0.806 1 94.25 98 GLU A O 1
ATOM 827 N N . TYR A 1 99 ? -3.266 -29.672 -1.918 1 94.44 99 TYR A N 1
ATOM 828 C CA . TYR A 1 99 ? -1.84 -29.734 -2.213 1 94.44 99 TYR A CA 1
ATOM 829 C C . TYR A 1 99 ? -1.062 -28.719 -1.4 1 94.44 99 TYR A C 1
ATOM 831 O O . TYR A 1 99 ? 0.143 -28.547 -1.597 1 94.44 99 TYR A O 1
ATOM 839 N N . GLN A 1 100 ? -1.748 -28.031 -0.545 1 92.88 100 GLN A N 1
ATOM 840 C CA . GLN A 1 100 ? -1.097 -27.047 0.312 1 92.88 100 GLN A CA 1
ATOM 841 C C . GLN A 1 100 ? -0.509 -27.703 1.558 1 92.88 100 GLN A C 1
ATOM 843 O O . GLN A 1 100 ? -0.994 -28.734 2.004 1 92.88 100 GLN A O 1
ATOM 848 N N . GLY A 1 101 ? 0.62 -27.094 2.039 1 91 101 GLY A N 1
ATOM 849 C CA . GLY A 1 101 ? 1.242 -27.594 3.252 1 91 101 GLY A CA 1
ATOM 850 C C . GLY A 1 101 ? 2.018 -28.891 3.033 1 91 101 GLY A C 1
ATOM 851 O O . GLY A 1 101 ? 2.26 -29.641 3.979 1 91 101 GLY A O 1
ATOM 852 N N . LYS A 1 102 ? 2.361 -29.203 1.804 1 92.69 102 LYS A N 1
ATOM 853 C CA . LYS A 1 102 ? 3.041 -30.453 1.466 1 92.69 102 LYS A CA 1
ATOM 854 C C . LYS A 1 102 ? 4.359 -30.172 0.747 1 92.69 102 LYS A C 1
ATOM 856 O O . LYS A 1 102 ? 4.926 -31.078 0.123 1 92.69 102 LYS A O 1
ATOM 861 N N . GLY A 1 103 ? 4.777 -28.922 0.781 1 94.69 103 GLY A N 1
ATOM 862 C CA . GLY A 1 103 ? 6.059 -28.578 0.181 1 94.69 103 GLY A CA 1
ATOM 863 C C . GLY A 1 103 ? 5.941 -28.125 -1.26 1 94.69 103 GLY A C 1
ATOM 864 O O . GLY A 1 103 ? 6.918 -27.641 -1.847 1 94.69 103 GLY A O 1
ATOM 865 N N . TYR A 1 104 ? 4.789 -28.188 -1.863 1 95.88 104 TYR A N 1
ATOM 866 C CA . TYR A 1 104 ? 4.598 -27.828 -3.264 1 95.88 104 TYR A CA 1
ATOM 867 C C . TYR A 1 104 ? 4.734 -26.312 -3.461 1 95.88 104 TYR A C 1
ATOM 869 O O . TYR A 1 104 ? 5.059 -25.859 -4.559 1 95.88 104 TYR A O 1
ATOM 877 N N . GLY A 1 105 ? 4.461 -25.578 -2.385 1 96.38 105 GLY A N 1
ATOM 878 C CA . GLY A 1 105 ? 4.676 -24.141 -2.471 1 96.38 105 GLY A CA 1
ATOM 879 C C . GLY A 1 105 ? 6.117 -23.766 -2.76 1 96.38 105 GLY A C 1
ATOM 880 O O . GLY A 1 105 ? 6.391 -23 -3.686 1 96.38 105 GLY A O 1
ATOM 881 N N . LYS A 1 106 ? 6.953 -24.359 -1.975 1 97 106 LYS A N 1
ATOM 882 C CA . LYS A 1 106 ? 8.383 -24.125 -2.166 1 97 106 LYS A CA 1
ATOM 883 C C . LYS A 1 106 ? 8.836 -24.594 -3.543 1 97 106 LYS A C 1
ATOM 885 O O . LYS A 1 106 ? 9.602 -23.906 -4.223 1 97 106 LYS A O 1
ATOM 890 N N . GLN A 1 107 ? 8.414 -25.719 -3.975 1 97.12 107 GLN A N 1
ATOM 891 C CA . GLN A 1 107 ? 8.758 -26.25 -5.289 1 97.12 107 GLN A CA 1
ATOM 892 C C . GLN A 1 107 ? 8.273 -25.312 -6.398 1 97.12 107 GLN A C 1
ATOM 894 O O . GLN A 1 107 ? 8.977 -25.109 -7.387 1 97.12 107 GLN A O 1
ATOM 899 N N . THR A 1 108 ? 7.09 -24.828 -6.238 1 97.69 108 THR A N 1
ATOM 900 C CA . THR A 1 108 ? 6.531 -23.906 -7.223 1 97.69 108 THR A CA 1
ATOM 901 C C . THR A 1 108 ? 7.371 -22.625 -7.309 1 97.69 108 THR A C 1
ATOM 903 O O . THR A 1 108 ? 7.695 -22.172 -8.398 1 97.69 108 THR A O 1
ATOM 906 N N . MET A 1 109 ? 7.773 -22.125 -6.16 1 98.19 109 MET A N 1
ATOM 907 C CA . MET A 1 109 ? 8.602 -20.922 -6.141 1 98.19 109 MET A CA 1
ATOM 908 C C . MET A 1 109 ? 9.93 -21.172 -6.844 1 98.19 109 MET A C 1
ATOM 910 O O . MET A 1 109 ? 10.43 -20.297 -7.555 1 98.19 109 MET A O 1
ATOM 914 N N . ASN A 1 110 ? 10.523 -22.312 -6.629 1 97.75 110 ASN A N 1
ATOM 915 C CA . ASN A 1 110 ? 11.766 -22.656 -7.316 1 97.75 110 ASN A CA 1
ATOM 916 C C . ASN A 1 110 ? 11.57 -22.703 -8.828 1 97.75 110 ASN A C 1
ATOM 918 O O . ASN A 1 110 ? 12.445 -22.297 -9.586 1 97.75 110 ASN A O 1
ATOM 922 N N . LEU A 1 111 ? 10.438 -23.219 -9.273 1 97.31 111 LEU A N 1
ATOM 923 C CA . LEU A 1 111 ? 10.109 -23.266 -10.695 1 97.31 111 LEU A CA 1
ATOM 924 C C . LEU A 1 111 ? 9.992 -21.844 -11.258 1 97.31 111 LEU A C 1
ATOM 926 O O . LEU A 1 111 ? 10.461 -21.578 -12.367 1 97.31 111 LEU A O 1
ATOM 930 N N . ILE A 1 112 ? 9.414 -21.016 -10.508 1 98.44 112 ILE A N 1
ATOM 931 C CA . ILE A 1 112 ? 9.258 -19.625 -10.922 1 98.44 112 ILE A CA 1
ATOM 932 C C . ILE A 1 112 ? 10.625 -18.953 -11.039 1 98.44 112 ILE A C 1
ATOM 934 O O . ILE A 1 112 ? 10.914 -18.281 -12.031 1 98.44 112 ILE A O 1
ATOM 938 N N . ASP A 1 113 ? 11.508 -19.203 -10.055 1 98.44 113 ASP A N 1
ATOM 939 C CA . ASP A 1 113 ? 12.867 -18.672 -10.102 1 98.44 113 ASP A CA 1
ATOM 940 C C . ASP A 1 113 ? 13.586 -19.125 -11.367 1 98.44 113 ASP A C 1
ATOM 942 O O . ASP A 1 113 ? 14.211 -18.328 -12.062 1 98.44 113 ASP A O 1
ATOM 946 N N . LYS A 1 114 ? 13.578 -20.422 -11.609 1 98.06 114 LYS A N 1
ATOM 947 C CA . LYS A 1 114 ? 14.227 -20.969 -12.797 1 98.06 114 LYS A CA 1
ATOM 948 C C . LYS A 1 114 ? 13.688 -20.328 -14.07 1 98.06 114 LYS A C 1
ATOM 950 O O . LYS A 1 114 ? 14.461 -19.906 -14.938 1 98.06 114 LYS A O 1
ATOM 955 N N . TYR A 1 115 ? 12.336 -20.234 -14.172 1 98.44 115 TYR A N 1
ATOM 956 C CA . TYR A 1 115 ? 11.703 -19.641 -15.344 1 98.44 115 TYR A CA 1
ATOM 957 C C . TYR A 1 115 ? 12.148 -18.188 -15.531 1 98.44 115 TYR A C 1
ATOM 959 O O . TYR A 1 115 ? 12.492 -17.781 -16.641 1 98.44 115 TYR A O 1
ATOM 967 N N . LEU A 1 116 ? 12.172 -17.469 -14.5 1 98.75 116 LEU A N 1
ATOM 968 C CA . LEU A 1 116 ? 12.523 -16.047 -14.57 1 98.75 116 LEU A CA 1
ATOM 969 C C . LEU A 1 116 ? 13.992 -15.867 -14.938 1 98.75 116 LEU A C 1
ATOM 971 O O . LEU A 1 116 ? 14.344 -14.984 -15.719 1 98.75 116 LEU A O 1
ATOM 975 N N . LYS A 1 117 ? 14.891 -16.672 -14.328 1 98.44 117 LYS A N 1
ATOM 976 C CA . LYS A 1 117 ? 16.312 -16.609 -14.664 1 98.44 117 LYS A CA 1
ATOM 977 C C . LYS A 1 117 ? 16.547 -16.938 -16.141 1 98.44 117 LYS A C 1
ATOM 979 O O . LYS A 1 117 ? 17.328 -16.266 -16.812 1 98.44 117 LYS A O 1
ATOM 984 N N . GLU A 1 118 ? 15.844 -17.953 -16.594 1 98.25 118 GLU A N 1
ATOM 985 C CA . GLU A 1 118 ? 15.961 -18.359 -18 1 98.25 118 GLU A CA 1
ATOM 986 C C . GLU A 1 118 ? 15.469 -17.25 -18.922 1 98.25 118 GLU A C 1
ATOM 988 O O . GLU A 1 118 ? 15.797 -17.234 -20.109 1 98.25 118 GLU A O 1
ATOM 993 N N . ASN A 1 119 ? 14.648 -16.328 -18.406 1 97.81 119 ASN A N 1
ATOM 994 C CA . ASN A 1 119 ? 14.141 -15.211 -19.188 1 97.81 119 ASN A CA 1
ATOM 995 C C . ASN A 1 119 ? 14.883 -13.914 -18.859 1 97.81 119 ASN A C 1
ATOM 997 O O . ASN A 1 119 ? 14.383 -12.82 -19.141 1 97.81 119 ASN A O 1
ATOM 1001 N N . ASP A 1 120 ? 15.969 -14.031 -18.172 1 98.06 120 ASP A N 1
ATOM 1002 C CA . ASP A 1 120 ? 16.906 -12.953 -17.906 1 98.06 120 ASP A CA 1
ATOM 1003 C C . ASP A 1 120 ? 16.266 -11.859 -17.047 1 98.06 120 ASP A C 1
ATOM 1005 O O . ASP A 1 120 ? 16.516 -10.672 -17.25 1 98.06 120 ASP A O 1
ATOM 1009 N N . VAL A 1 121 ? 15.328 -12.266 -16.234 1 98.5 121 VAL A N 1
ATOM 1010 C CA . VAL A 1 121 ? 14.695 -11.336 -15.297 1 98.5 121 VAL A CA 1
ATOM 1011 C C . VAL A 1 121 ? 15.641 -11.055 -14.133 1 98.5 121 VAL A C 1
ATOM 1013 O O . VAL A 1 121 ? 16.25 -11.977 -13.586 1 98.5 121 VAL A O 1
ATOM 1016 N N . ASP A 1 122 ? 15.766 -9.844 -13.719 1 98 122 ASP A N 1
ATOM 1017 C CA . ASP A 1 122 ? 16.734 -9.438 -12.711 1 98 122 ASP A CA 1
ATOM 1018 C C . ASP A 1 122 ? 16.141 -9.508 -11.312 1 98 122 ASP A C 1
ATOM 1020 O O . ASP A 1 122 ? 16.844 -9.758 -10.336 1 98 122 ASP A O 1
ATOM 1024 N N . SER A 1 123 ? 14.844 -9.219 -11.203 1 98.06 123 SER A N 1
ATOM 1025 C CA . SER A 1 123 ? 14.172 -9.219 -9.906 1 98.06 123 SER A CA 1
ATOM 1026 C C . SER A 1 123 ? 12.688 -9.516 -10.055 1 98.06 123 SER A C 1
ATOM 1028 O O . SER A 1 123 ? 12.117 -9.336 -11.133 1 98.06 123 SER A O 1
ATOM 1030 N N . VAL A 1 124 ? 12.094 -10 -9.039 1 98.69 124 VAL A N 1
ATOM 1031 C CA . VAL A 1 124 ? 10.672 -10.32 -9.008 1 98.69 124 VAL A CA 1
ATOM 1032 C C . VAL A 1 124 ? 10.039 -9.75 -7.742 1 98.69 124 VAL A C 1
ATOM 1034 O O . VAL A 1 124 ? 10.617 -9.836 -6.66 1 98.69 124 VAL A O 1
ATOM 1037 N N . GLN A 1 125 ? 8.922 -9.156 -7.887 1 98.62 125 GLN A N 1
ATOM 1038 C CA . GLN A 1 125 ? 8.156 -8.57 -6.789 1 98.62 125 GLN A CA 1
ATOM 1039 C C . GLN A 1 125 ? 6.785 -9.227 -6.656 1 98.62 125 GLN A C 1
ATOM 1041 O O . GLN A 1 125 ? 6.328 -9.906 -7.578 1 98.62 125 GLN A O 1
ATOM 1046 N N . LEU A 1 126 ? 6.176 -9.008 -5.527 1 98.81 126 LEU A N 1
ATOM 1047 C CA . LEU A 1 126 ? 4.801 -9.445 -5.324 1 98.81 126 LEU A CA 1
ATOM 1048 C C . LEU A 1 126 ? 4.137 -8.656 -4.199 1 98.81 126 LEU A C 1
ATOM 1050 O O . LEU A 1 126 ? 4.812 -7.957 -3.445 1 98.81 126 LEU A O 1
ATOM 1054 N N . HIS A 1 127 ? 2.877 -8.703 -4.199 1 98.81 127 HIS A N 1
ATOM 1055 C CA . HIS A 1 127 ? 2.012 -8.211 -3.133 1 98.81 127 HIS A CA 1
ATOM 1056 C C . HIS A 1 127 ? 1.402 -9.367 -2.342 1 98.81 127 HIS A C 1
ATOM 1058 O O . HIS A 1 127 ? 0.978 -10.367 -2.922 1 98.81 127 HIS A O 1
ATOM 1064 N N . VAL A 1 128 ? 1.34 -9.227 -1.027 1 98.81 128 VAL A N 1
ATOM 1065 C CA . VAL A 1 128 ? 0.713 -10.242 -0.189 1 98.81 128 VAL A CA 1
ATOM 1066 C C . VAL A 1 128 ? -0.052 -9.578 0.951 1 98.81 128 VAL A C 1
ATOM 1068 O O . VAL A 1 128 ? 0.427 -8.609 1.543 1 98.81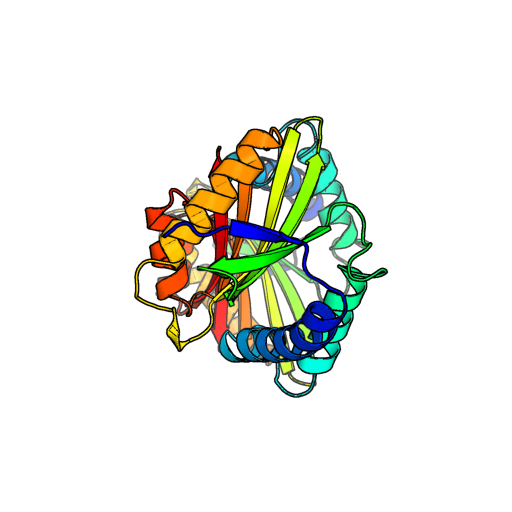 128 VAL A O 1
ATOM 1071 N N . PHE A 1 129 ? -1.245 -10.062 1.198 1 98.75 129 PHE A N 1
ATOM 1072 C CA . PHE A 1 129 ? -2.021 -9.57 2.33 1 98.75 129 PHE A CA 1
ATOM 1073 C C . PHE A 1 129 ? -1.368 -9.969 3.648 1 98.75 129 PHE A C 1
ATOM 1075 O O . PHE A 1 129 ? -0.877 -11.086 3.793 1 98.75 129 PHE A O 1
ATOM 1082 N N . ALA A 1 130 ? -1.392 -9.102 4.613 1 98.62 130 ALA A N 1
ATOM 1083 C CA . ALA A 1 130 ? -0.683 -9.297 5.875 1 98.62 130 ALA A CA 1
ATOM 1084 C C . ALA A 1 130 ? -1.215 -10.516 6.621 1 98.62 130 ALA A C 1
ATOM 1086 O O . ALA A 1 130 ? -0.465 -11.195 7.32 1 98.62 130 ALA A O 1
ATOM 1087 N N . HIS A 1 131 ? -2.477 -10.852 6.512 1 98.31 131 HIS A N 1
ATOM 1088 C CA . HIS A 1 131 ? -3.074 -11.961 7.242 1 98.31 131 HIS A CA 1
ATOM 1089 C C . HIS A 1 131 ? -2.678 -13.297 6.633 1 98.31 131 HIS A C 1
ATOM 1091 O O . HIS A 1 131 ? -2.912 -14.352 7.227 1 98.31 131 HIS A O 1
ATOM 1097 N N . ASN A 1 132 ? -2.129 -13.234 5.461 1 97.5 132 ASN A N 1
ATOM 1098 C CA . ASN A 1 132 ? -1.667 -14.469 4.832 1 97.5 132 ASN A CA 1
ATOM 1099 C C . ASN A 1 132 ? -0.282 -14.867 5.332 1 97.5 132 ASN A C 1
ATOM 1101 O O . ASN A 1 132 ? 0.682 -14.875 4.562 1 97.5 132 ASN A O 1
ATOM 1105 N N . GLU A 1 133 ? -0.174 -15.242 6.547 1 97.5 133 GLU A N 1
ATOM 1106 C CA . GLU A 1 133 ? 1.087 -15.508 7.23 1 97.5 133 GLU A CA 1
ATOM 1107 C C . GLU A 1 133 ? 1.839 -16.656 6.574 1 97.5 133 GLU A C 1
ATOM 1109 O O . GLU A 1 133 ? 3.07 -16.672 6.539 1 97.5 133 GLU A O 1
ATOM 1114 N N . ARG A 1 134 ? 1.074 -17.625 6.113 1 96.12 134 ARG A N 1
ATOM 1115 C CA . ARG A 1 134 ? 1.692 -18.766 5.457 1 96.12 134 ARG A CA 1
ATOM 1116 C C . ARG A 1 134 ? 2.457 -18.344 4.211 1 96.12 134 ARG A C 1
ATOM 1118 O O . ARG A 1 134 ? 3.584 -18.781 3.982 1 96.12 134 ARG A O 1
ATOM 1125 N N . ALA A 1 135 ? 1.854 -17.516 3.381 1 97.69 135 ALA A N 1
ATOM 1126 C CA . ALA A 1 135 ? 2.51 -17.031 2.166 1 97.69 135 ALA A CA 1
ATOM 1127 C C . ALA A 1 135 ? 3.719 -16.156 2.502 1 97.69 135 ALA A C 1
ATOM 1129 O O . ALA A 1 135 ? 4.777 -16.297 1.888 1 97.69 135 ALA A O 1
ATOM 1130 N N . VAL A 1 136 ? 3.584 -15.289 3.453 1 98.56 136 VAL A N 1
ATOM 1131 C CA . VAL A 1 136 ? 4.684 -14.43 3.877 1 98.56 136 VAL A CA 1
ATOM 1132 C C . VAL A 1 136 ? 5.879 -15.289 4.289 1 98.56 136 VAL A C 1
ATOM 1134 O O . VAL A 1 136 ? 7.012 -15.016 3.879 1 98.56 136 VAL A O 1
ATOM 1137 N N . SER A 1 137 ? 5.641 -16.266 5.141 1 98.06 137 SER A N 1
ATOM 1138 C CA . SER A 1 137 ? 6.695 -17.172 5.598 1 98.06 137 SER A CA 1
ATOM 1139 C C . SER A 1 137 ? 7.383 -17.859 4.422 1 98.06 137 SER A C 1
ATOM 1141 O O . SER A 1 137 ? 8.609 -17.969 4.387 1 98.06 137 SER A O 1
ATOM 1143 N N . LEU A 1 138 ? 6.598 -18.359 3.479 1 98.12 138 LEU A N 1
ATOM 1144 C CA . LEU A 1 138 ? 7.148 -19 2.293 1 98.12 138 LEU A CA 1
ATOM 1145 C C . LEU A 1 138 ? 8.047 -18.047 1.518 1 98.12 138 LEU A C 1
ATOM 1147 O O . LEU A 1 138 ? 9.164 -18.391 1.149 1 98.12 138 LEU A O 1
ATOM 1151 N N . TYR A 1 139 ? 7.543 -16.812 1.268 1 98.75 139 TYR A N 1
ATOM 1152 C CA . TYR A 1 139 ? 8.289 -15.852 0.468 1 98.75 139 TYR A CA 1
ATOM 1153 C C . TYR A 1 139 ? 9.602 -15.477 1.153 1 98.75 139 TYR A C 1
ATOM 1155 O O . TYR A 1 139 ? 10.641 -15.359 0.5 1 98.75 139 TYR A O 1
ATOM 1163 N N . LYS A 1 140 ? 9.539 -15.281 2.496 1 98.62 140 LYS A N 1
ATOM 1164 C CA . LYS A 1 140 ? 10.766 -15.016 3.246 1 98.62 140 LYS A CA 1
ATOM 1165 C C . LYS A 1 140 ? 11.773 -16.156 3.082 1 98.62 140 LYS A C 1
ATOM 1167 O O . LYS A 1 140 ? 12.953 -15.914 2.828 1 98.62 140 LYS A O 1
ATOM 1172 N N . LYS A 1 141 ? 11.32 -17.391 3.229 1 98.06 141 LYS A N 1
ATOM 1173 C CA . LYS A 1 141 ? 12.164 -18.562 3.07 1 98.06 141 LYS A CA 1
ATOM 1174 C C . LYS A 1 141 ? 12.781 -18.609 1.674 1 98.06 141 LYS A C 1
ATOM 1176 O O . LYS A 1 141 ? 13.891 -19.125 1.496 1 98.06 141 LYS A O 1
ATOM 1181 N N . MET A 1 142 ? 12.055 -18.094 0.731 1 98.5 142 MET A N 1
ATOM 1182 C CA . MET A 1 142 ? 12.492 -18.156 -0.66 1 98.5 142 MET A CA 1
ATOM 1183 C C . MET A 1 142 ? 13.383 -16.969 -1.007 1 98.5 142 MET A C 1
ATOM 1185 O O . MET A 1 142 ? 13.789 -16.812 -2.158 1 98.5 142 MET A O 1
ATOM 1189 N N . GLY A 1 143 ? 13.641 -16.109 -0.076 1 98.56 143 GLY A N 1
ATOM 1190 C CA . GLY A 1 143 ? 14.641 -15.062 -0.279 1 98.56 143 GLY A CA 1
ATOM 1191 C C . GLY A 1 143 ? 14.023 -13.703 -0.559 1 98.56 143 GLY A C 1
ATOM 1192 O O . GLY A 1 143 ? 14.742 -12.75 -0.876 1 98.56 143 GLY A O 1
ATOM 1193 N N . TYR A 1 144 ? 12.719 -13.578 -0.482 1 98.81 144 TYR A N 1
ATOM 1194 C CA . TYR A 1 144 ? 12.07 -12.281 -0.646 1 98.81 144 TYR A CA 1
ATOM 1195 C C . TYR A 1 144 ? 12.258 -11.422 0.595 1 98.81 144 TYR A C 1
ATOM 1197 O O . TYR A 1 144 ? 12.305 -11.93 1.716 1 98.81 144 TYR A O 1
ATOM 1205 N N . LYS A 1 145 ? 12.352 -10.164 0.384 1 98.62 145 LYS A N 1
ATOM 1206 C CA . LYS A 1 145 ? 12.445 -9.172 1.458 1 98.62 145 LYS A CA 1
ATOM 1207 C C . LYS A 1 145 ? 11.336 -8.133 1.348 1 98.62 145 LYS A C 1
ATOM 1209 O O . LYS A 1 145 ? 10.922 -7.773 0.244 1 98.62 145 LYS A O 1
ATOM 1214 N N . PHE A 1 146 ? 10.883 -7.648 2.441 1 98.81 146 PHE A N 1
ATOM 1215 C CA . PHE A 1 146 ? 9.875 -6.598 2.465 1 98.81 146 PHE A CA 1
ATOM 1216 C C . PHE A 1 146 ? 10.422 -5.301 1.884 1 98.81 146 PHE A C 1
ATOM 1218 O O . PHE A 1 146 ? 11.562 -4.926 2.156 1 98.81 146 PHE A O 1
ATOM 1225 N N . THR A 1 147 ? 9.617 -4.652 1.079 1 98.75 147 THR A N 1
ATOM 1226 C CA . THR A 1 147 ? 10.016 -3.328 0.613 1 98.75 147 THR A CA 1
ATOM 1227 C C . THR A 1 147 ? 9.07 -2.258 1.162 1 98.75 147 THR A C 1
ATOM 1229 O O . THR A 1 147 ? 9.508 -1.146 1.474 1 98.75 147 THR A O 1
ATOM 1232 N N . ASP A 1 148 ? 7.797 -2.615 1.27 1 98.81 148 ASP A N 1
ATOM 1233 C CA . ASP A 1 148 ? 6.766 -1.657 1.659 1 98.81 148 ASP A CA 1
ATOM 1234 C C . ASP A 1 148 ? 5.691 -2.324 2.516 1 98.81 148 ASP A C 1
ATOM 1236 O O . ASP A 1 148 ? 5.387 -3.504 2.33 1 98.81 148 ASP A O 1
ATOM 1240 N N . PHE A 1 149 ? 5.031 -1.533 3.357 1 98.81 149 PHE A N 1
ATOM 1241 C CA . PHE A 1 149 ? 3.877 -1.943 4.152 1 98.81 149 PHE A CA 1
ATOM 1242 C C . PHE A 1 149 ? 2.727 -0.959 3.982 1 98.81 149 PHE A C 1
ATOM 1244 O O . PHE A 1 149 ? 2.945 0.25 3.887 1 98.81 149 PHE A O 1
ATOM 1251 N N . MET A 1 150 ? 1.538 -1.495 3.949 1 98.88 150 MET A N 1
ATOM 1252 C CA . MET A 1 150 ? 0.313 -0.732 4.168 1 98.88 150 MET A CA 1
ATOM 1253 C C . MET A 1 150 ? -0.239 -0.98 5.57 1 98.88 150 MET A C 1
ATOM 1255 O O . MET A 1 150 ? -0.22 -2.111 6.059 1 98.88 150 MET A O 1
ATOM 1259 N N . MET A 1 151 ? -0.706 0.073 6.219 1 98.88 151 MET A N 1
ATOM 1260 C CA . MET A 1 151 ? -1.238 -0.044 7.574 1 98.88 151 MET A CA 1
ATOM 1261 C C . MET A 1 151 ? -2.557 0.712 7.707 1 98.88 151 MET A C 1
ATOM 1263 O O . MET A 1 151 ? -2.814 1.656 6.957 1 98.88 151 MET A O 1
ATOM 1267 N N . ILE A 1 152 ? -3.369 0.264 8.664 1 98.69 152 ILE A N 1
ATOM 1268 C CA . ILE A 1 152 ? -4.672 0.884 8.875 1 98.69 152 ILE A CA 1
ATOM 1269 C C . ILE A 1 152 ? -4.926 1.045 10.375 1 98.69 152 ILE A C 1
ATOM 1271 O O . ILE A 1 152 ? -4.395 0.284 11.188 1 98.69 152 ILE A O 1
ATOM 1275 N N . LYS A 1 153 ? -5.598 1.999 10.758 1 98.56 153 LYS A N 1
ATOM 1276 C CA . LYS A 1 153 ? -6.141 2.209 12.094 1 98.56 153 LYS A CA 1
ATOM 1277 C C . LYS A 1 153 ? -7.609 2.623 12.039 1 98.56 153 LYS A C 1
ATOM 1279 O O . LYS A 1 153 ? -7.973 3.525 11.281 1 98.56 153 LYS A O 1
ATOM 1284 N N . TYR A 1 154 ? -8.438 1.95 12.75 1 97.62 154 TYR A N 1
ATOM 1285 C CA . TYR A 1 154 ? -9.828 2.363 12.898 1 97.62 154 TYR A CA 1
ATOM 1286 C C . TYR A 1 154 ? -9.984 3.357 14.039 1 97.62 154 TYR A C 1
ATOM 1288 O O . TYR A 1 154 ? -9.367 3.197 15.102 1 97.62 154 TYR A O 1
ATOM 1296 N N . LEU A 1 155 ? -10.734 4.34 13.789 1 96.88 155 LEU A N 1
ATOM 1297 C CA . LEU A 1 155 ? -10.812 5.453 14.727 1 96.88 155 LEU A CA 1
ATOM 1298 C C . LEU A 1 155 ? -12.102 5.395 15.539 1 96.88 155 LEU A C 1
ATOM 1300 O O . LEU A 1 155 ? -13.102 4.844 15.078 1 96.88 155 LEU A O 1
ATOM 1304 N N . MET B 1 1 ? 4.047 21.781 26.562 1 64 1 MET B N 1
ATOM 1305 C CA . MET B 1 1 ? 3.877 22.703 25.438 1 64 1 MET B CA 1
ATOM 1306 C C . MET B 1 1 ? 3.326 21.969 24.219 1 64 1 MET B C 1
ATOM 1308 O O . MET B 1 1 ? 3.738 20.844 23.922 1 64 1 MET B O 1
ATOM 1312 N N . GLU B 1 2 ? 2.154 22.438 23.625 1 84 2 GLU B N 1
ATOM 1313 C CA . GLU B 1 2 ? 1.223 21.594 22.891 1 84 2 GLU B CA 1
ATOM 1314 C C . GLU B 1 2 ? 1.491 21.656 21.391 1 84 2 GLU B C 1
ATOM 1316 O O . GLU B 1 2 ? 1.865 22.703 20.859 1 84 2 GLU B O 1
ATOM 1321 N N . LEU B 1 3 ? 1.683 20.688 20.719 1 94.81 3 LEU B N 1
ATOM 1322 C CA . LEU B 1 3 ? 1.758 20.594 19.266 1 94.81 3 LEU B CA 1
ATOM 1323 C C . LEU B 1 3 ? 0.42 20.953 18.625 1 94.81 3 LEU B C 1
ATOM 1325 O O . LEU B 1 3 ? -0.639 20.641 19.188 1 94.81 3 LEU B O 1
ATOM 1329 N N . LEU B 1 4 ? 0.514 21.703 17.469 1 96.5 4 LEU B N 1
ATOM 1330 C CA . LEU B 1 4 ? -0.691 22.062 16.719 1 96.5 4 LEU B CA 1
ATOM 1331 C C . LEU B 1 4 ? -0.519 21.75 15.234 1 96.5 4 LEU B C 1
ATOM 1333 O O . LEU B 1 4 ? 0.6 21.781 14.719 1 96.5 4 LEU B O 1
ATOM 1337 N N . LEU B 1 5 ? -1.582 21.5 14.578 1 97.12 5 LEU B N 1
ATOM 1338 C CA . LEU B 1 5 ? -1.631 21.438 13.125 1 97.12 5 LEU B CA 1
ATOM 1339 C C . LEU B 1 5 ? -2.096 22.781 12.539 1 97.12 5 LEU B C 1
ATOM 1341 O O . LEU B 1 5 ? -3.162 23.281 12.906 1 97.12 5 LEU B O 1
ATOM 1345 N N . ARG B 1 6 ? -1.357 23.328 11.672 1 96.81 6 ARG B N 1
ATOM 1346 C CA . ARG B 1 6 ? -1.708 24.562 10.977 1 96.81 6 ARG B CA 1
ATOM 1347 C C . ARG B 1 6 ? -1.681 24.359 9.461 1 96.81 6 ARG B C 1
ATOM 1349 O O . ARG B 1 6 ? -0.757 23.75 8.93 1 96.81 6 ARG B O 1
ATOM 1356 N N . PRO B 1 7 ? -2.689 24.891 8.797 1 97.56 7 PRO B N 1
ATOM 1357 C CA . PRO B 1 7 ? -2.617 24.797 7.336 1 97.56 7 PRO B CA 1
ATOM 1358 C C . PRO B 1 7 ? -1.302 25.328 6.773 1 97.56 7 PRO B C 1
ATOM 1360 O O . PRO B 1 7 ? -0.816 26.375 7.215 1 97.56 7 PRO B O 1
ATOM 1363 N N . MET B 1 8 ? -0.766 24.609 5.914 1 97.81 8 MET B N 1
ATOM 1364 C CA . MET B 1 8 ? 0.513 24.984 5.316 1 97.81 8 MET B CA 1
ATOM 1365 C C . MET B 1 8 ? 0.374 26.25 4.473 1 97.81 8 MET B C 1
ATOM 1367 O O . MET B 1 8 ? -0.616 26.422 3.758 1 97.81 8 MET B O 1
ATOM 1371 N N . THR B 1 9 ? 1.302 27.125 4.48 1 96.38 9 THR B N 1
ATOM 1372 C CA . THR B 1 9 ? 1.306 28.312 3.627 1 96.38 9 THR B CA 1
ATOM 1373 C C . THR B 1 9 ? 1.936 28 2.273 1 96.38 9 THR B C 1
ATOM 1375 O O . THR B 1 9 ? 2.623 26.984 2.119 1 96.38 9 THR B O 1
ATOM 1378 N N . ASN B 1 10 ? 1.735 28.828 1.277 1 97.06 10 ASN B N 1
ATOM 1379 C CA . ASN B 1 10 ? 2.312 28.656 -0.051 1 97.06 10 ASN B CA 1
ATOM 1380 C C . ASN B 1 10 ? 3.838 28.625 -0.001 1 97.06 10 ASN B C 1
ATOM 1382 O O . ASN B 1 10 ? 4.473 27.859 -0.734 1 97.06 10 ASN B O 1
ATOM 1386 N N . ASP B 1 11 ? 4.359 29.438 0.849 1 95.94 11 ASP B N 1
ATOM 1387 C CA . ASP B 1 11 ? 5.812 29.516 0.965 1 95.94 11 ASP B CA 1
ATOM 1388 C C . ASP B 1 11 ? 6.383 28.203 1.509 1 95.94 11 ASP B C 1
ATOM 1390 O O . ASP B 1 11 ? 7.375 27.688 0.987 1 95.94 11 ASP B O 1
ATOM 1394 N N . ILE B 1 12 ? 5.777 27.719 2.5 1 95.69 12 ILE B N 1
ATOM 1395 C CA . ILE B 1 12 ? 6.23 26.469 3.098 1 95.69 12 ILE B CA 1
ATOM 1396 C C . ILE B 1 12 ? 6.016 25.312 2.111 1 95.69 12 ILE B C 1
ATOM 1398 O O . ILE B 1 12 ? 6.879 24.453 1.969 1 95.69 12 ILE B O 1
ATOM 1402 N N . PHE B 1 13 ? 4.898 25.391 1.42 1 98.06 13 PHE B N 1
ATOM 1403 C CA . PHE B 1 13 ? 4.578 24.359 0.446 1 98.06 13 PHE B CA 1
ATOM 1404 C C . PHE B 1 13 ? 5.629 24.312 -0.655 1 98.06 13 PHE B C 1
ATOM 1406 O O . PHE B 1 13 ? 6.074 23.219 -1.042 1 98.06 13 PHE B O 1
ATOM 1413 N N . ALA B 1 14 ? 6.051 25.438 -1.158 1 96.69 14 ALA B N 1
AT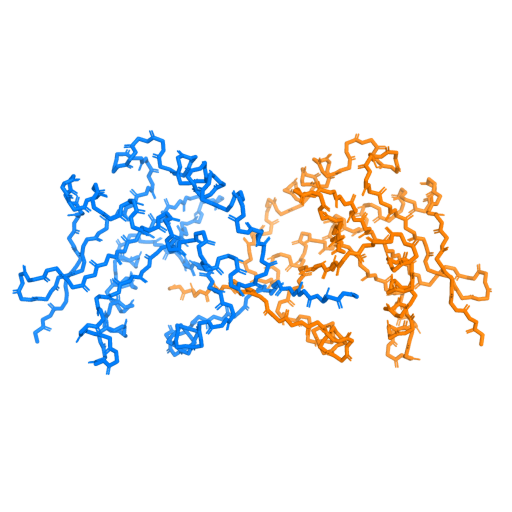OM 1414 C CA . ALA B 1 14 ? 7.027 25.516 -2.238 1 96.69 14 ALA B CA 1
ATOM 1415 C C . ALA B 1 14 ? 8.336 24.844 -1.842 1 96.69 14 ALA B C 1
ATOM 1417 O O . ALA B 1 14 ? 8.953 24.141 -2.65 1 96.69 14 ALA B O 1
ATOM 1418 N N . LYS B 1 15 ? 8.719 25 -0.576 1 95.56 15 LYS B N 1
ATOM 1419 C CA . LYS B 1 15 ? 9.945 24.375 -0.074 1 95.56 15 LYS B CA 1
ATOM 1420 C C . LYS B 1 15 ? 9.742 22.891 0.197 1 95.56 15 LYS B C 1
ATOM 1422 O O . LYS B 1 15 ? 10.617 22.078 -0.088 1 95.56 15 LYS B O 1
ATOM 1427 N N . TYR B 1 16 ? 8.625 22.625 0.641 1 97.19 16 TYR B N 1
ATOM 1428 C CA . TYR B 1 16 ? 8.266 21.281 1.045 1 97.19 16 TYR B CA 1
ATOM 1429 C C . TYR B 1 16 ? 8.172 20.359 -0.165 1 97.19 16 TYR B C 1
ATOM 1431 O O . TYR B 1 16 ? 8.727 19.25 -0.159 1 97.19 16 TYR B O 1
ATOM 1439 N N . ILE B 1 17 ? 7.488 20.797 -1.219 1 97.62 17 ILE B N 1
ATOM 1440 C CA . ILE B 1 17 ? 7.094 19.922 -2.314 1 97.62 17 ILE B CA 1
ATOM 1441 C C . ILE B 1 17 ? 8.336 19.422 -3.045 1 97.62 17 ILE B C 1
ATOM 1443 O O . ILE B 1 17 ? 8.453 18.219 -3.334 1 97.62 17 ILE B O 1
ATOM 1447 N N . ASN B 1 18 ? 9.297 20.266 -3.271 1 95.44 18 ASN B N 1
ATOM 1448 C CA . ASN B 1 18 ? 10.516 19.875 -3.975 1 95.44 18 ASN B CA 1
ATOM 1449 C C . ASN B 1 18 ? 11.352 18.891 -3.154 1 95.44 18 ASN B C 1
ATOM 1451 O O . ASN B 1 18 ? 11.852 17.906 -3.684 1 95.44 18 ASN B O 1
ATOM 1455 N N . LYS B 1 19 ? 11.445 19.188 -1.887 1 97 19 LYS B N 1
ATOM 1456 C CA . LYS B 1 19 ? 12.203 18.328 -0.99 1 97 19 LYS B CA 1
ATOM 1457 C C . LYS B 1 19 ? 11.555 16.953 -0.872 1 97 19 LYS B C 1
ATOM 1459 O O . LYS B 1 19 ? 12.242 15.93 -0.897 1 97 19 LYS B O 1
ATOM 1464 N N . SER B 1 20 ? 10.258 16.953 -0.735 1 97.94 20 SER B N 1
ATOM 1465 C CA . SER B 1 20 ? 9.523 15.703 -0.532 1 97.94 20 SER B CA 1
ATOM 1466 C C . SER B 1 20 ? 9.562 14.828 -1.779 1 97.94 20 SER B C 1
ATOM 1468 O O . SER B 1 20 ? 9.633 13.602 -1.682 1 97.94 20 SER B O 1
ATOM 1470 N N . ILE B 1 21 ? 9.516 15.453 -3.012 1 98.19 21 ILE B N 1
ATOM 1471 C CA . ILE B 1 21 ? 9.594 14.727 -4.273 1 98.19 21 ILE B CA 1
ATOM 1472 C C . ILE B 1 21 ? 10.938 14 -4.367 1 98.19 21 ILE B C 1
ATOM 1474 O O . ILE B 1 21 ? 10.984 12.805 -4.684 1 98.19 21 ILE B O 1
ATOM 1478 N N . LYS B 1 22 ? 12.008 14.703 -4.016 1 98 22 LYS B N 1
ATOM 1479 C CA . LYS B 1 22 ? 13.344 14.117 -4.055 1 98 22 LYS B CA 1
ATOM 1480 C C . LYS B 1 22 ? 13.484 12.992 -3.031 1 98 22 LYS B C 1
ATOM 1482 O O . LYS B 1 22 ? 14.016 11.922 -3.34 1 98 22 LYS B O 1
ATOM 1487 N N . LYS B 1 23 ? 13 13.227 -1.823 1 97.94 23 LYS B N 1
ATOM 1488 C CA . LYS B 1 23 ? 13.062 12.227 -0.76 1 97.94 23 LYS B CA 1
ATOM 1489 C C . LYS B 1 23 ? 12.266 10.977 -1.128 1 97.94 23 LYS B C 1
ATOM 1491 O O . LYS B 1 23 ? 12.734 9.859 -0.915 1 97.94 23 LYS B O 1
ATOM 1496 N N . TYR B 1 24 ? 11.117 11.219 -1.675 1 98.31 24 TYR B N 1
ATOM 1497 C CA . TYR B 1 24 ? 10.242 10.125 -2.102 1 98.31 24 TYR B CA 1
ATOM 1498 C C . TYR B 1 24 ? 10.93 9.258 -3.148 1 98.31 24 TYR B C 1
ATOM 1500 O O . TYR B 1 24 ? 10.938 8.031 -3.039 1 98.31 24 TYR B O 1
ATOM 1508 N N . ALA B 1 25 ? 11.516 9.828 -4.145 1 98.44 25 ALA B N 1
ATOM 1509 C CA . ALA B 1 25 ? 12.258 9.117 -5.184 1 98.44 25 ALA B CA 1
ATOM 1510 C C . ALA B 1 25 ? 13.398 8.305 -4.582 1 98.44 25 ALA B C 1
ATOM 1512 O O . ALA B 1 25 ? 13.547 7.117 -4.887 1 98.44 25 ALA B O 1
ATOM 1513 N N . ASN B 1 26 ? 14.148 8.984 -3.643 1 98.25 26 ASN B N 1
ATOM 1514 C CA . ASN B 1 26 ? 15.297 8.328 -3.021 1 98.25 26 ASN B CA 1
ATOM 1515 C C . ASN B 1 26 ? 14.867 7.125 -2.184 1 98.25 26 ASN B C 1
ATOM 1517 O O . ASN B 1 26 ? 15.539 6.09 -2.178 1 98.25 26 ASN B O 1
ATOM 1521 N N . GLU B 1 27 ? 13.766 7.27 -1.472 1 98.06 27 GLU B N 1
ATOM 1522 C CA . GLU B 1 27 ? 13.273 6.184 -0.627 1 98.06 27 GLU B CA 1
ATOM 1523 C C . GLU B 1 27 ? 12.82 4.992 -1.466 1 98.06 27 GLU B C 1
ATOM 1525 O O . GLU B 1 27 ? 13.016 3.84 -1.079 1 98.06 27 GLU B O 1
ATOM 1530 N N . HIS B 1 28 ? 12.164 5.242 -2.627 1 98.06 28 HIS B N 1
ATOM 1531 C CA . HIS B 1 28 ? 11.758 4.164 -3.523 1 98.06 28 HIS B CA 1
ATOM 1532 C C . HIS B 1 28 ? 12.977 3.432 -4.082 1 98.06 28 HIS B C 1
ATOM 1534 O O . HIS B 1 28 ? 12.953 2.207 -4.234 1 98.06 28 HIS B O 1
ATOM 1540 N N . VAL B 1 29 ? 14.055 4.172 -4.43 1 96.62 29 VAL B N 1
ATOM 1541 C CA . VAL B 1 29 ? 15.281 3.562 -4.934 1 96.62 29 VAL B CA 1
ATOM 1542 C C . VAL B 1 29 ? 15.914 2.697 -3.846 1 96.62 29 VAL B C 1
ATOM 1544 O O . VAL B 1 29 ? 16.297 1.555 -4.102 1 96.62 29 VAL B O 1
ATOM 1547 N N . LYS B 1 30 ? 15.977 3.248 -2.605 1 97.44 30 LYS B N 1
ATOM 1548 C CA . LYS B 1 30 ? 16.547 2.527 -1.467 1 97.44 30 LYS B CA 1
ATOM 1549 C C . LYS B 1 30 ? 15.773 1.236 -1.198 1 97.44 30 LYS B C 1
ATOM 1551 O O . LYS B 1 30 ? 16.375 0.215 -0.852 1 97.44 30 LYS B O 1
ATOM 1556 N N . ALA B 1 31 ? 14.453 1.25 -1.387 1 96.44 31 ALA B N 1
ATOM 1557 C CA . ALA B 1 31 ? 13.586 0.104 -1.115 1 96.44 31 ALA B CA 1
ATOM 1558 C C . ALA B 1 31 ? 13.672 -0.928 -2.236 1 96.44 31 ALA B C 1
ATOM 1560 O O . ALA B 1 31 ? 13.203 -2.059 -2.088 1 96.44 31 ALA B O 1
ATOM 1561 N N . GLY B 1 32 ? 14.273 -0.521 -3.463 1 93.88 32 GLY B N 1
ATOM 1562 C CA . GLY B 1 32 ? 14.367 -1.408 -4.613 1 93.88 32 GLY B CA 1
ATOM 1563 C C . GLY B 1 32 ? 13.156 -1.343 -5.52 1 93.88 32 GLY B C 1
ATOM 1564 O O . GLY B 1 32 ? 13.008 -2.162 -6.43 1 93.88 32 GLY B O 1
ATOM 1565 N N . ASN B 1 33 ? 12.266 -0.338 -5.277 1 94.38 33 ASN B N 1
ATOM 1566 C CA . ASN B 1 33 ? 11.055 -0.181 -6.07 1 94.38 33 ASN B CA 1
ATOM 1567 C C . ASN B 1 33 ? 11.352 0.433 -7.438 1 94.38 33 ASN B C 1
ATOM 1569 O O . ASN B 1 33 ? 10.68 0.12 -8.422 1 94.38 33 ASN B O 1
ATOM 1573 N N . TRP B 1 34 ? 12.336 1.36 -7.453 1 94 34 TRP B N 1
ATOM 1574 C CA . TRP B 1 34 ? 12.648 2.131 -8.656 1 94 34 TRP B CA 1
ATOM 1575 C C . TRP B 1 34 ? 14.148 2.137 -8.922 1 94 34 TRP B C 1
ATOM 1577 O O . TRP B 1 34 ? 14.953 1.952 -8 1 94 34 TRP B O 1
ATOM 1587 N N . ILE B 1 35 ? 14.531 2.328 -10.141 1 91.12 35 ILE B N 1
ATOM 1588 C CA . ILE B 1 35 ? 15.922 2.598 -10.484 1 91.12 35 ILE B CA 1
ATOM 1589 C C . ILE B 1 35 ? 16.203 4.09 -10.352 1 91.12 35 ILE B C 1
ATOM 1591 O O . ILE B 1 35 ? 15.312 4.918 -10.539 1 91.12 35 ILE B O 1
ATOM 1595 N N . LYS B 1 36 ? 17.359 4.422 -10.062 1 92.75 36 LYS B N 1
ATOM 1596 C CA . LYS B 1 36 ? 17.766 5.797 -9.781 1 92.75 36 LYS B CA 1
ATOM 1597 C C . LYS B 1 36 ? 17.5 6.707 -10.977 1 92.75 36 LYS B C 1
ATOM 1599 O O . LYS B 1 36 ? 17.031 7.832 -10.812 1 92.75 36 LYS B O 1
ATOM 1604 N N . GLU B 1 37 ? 17.781 6.297 -12.125 1 91.69 37 GLU B N 1
ATOM 1605 C CA . GLU B 1 37 ? 17.797 7.109 -13.336 1 91.69 37 GLU B CA 1
ATOM 1606 C C . GLU B 1 37 ? 16.438 7.762 -13.586 1 91.69 37 GLU B C 1
ATOM 1608 O O . GLU B 1 37 ? 16.359 8.922 -13.984 1 91.69 37 GLU B O 1
ATOM 1613 N N . ASP B 1 38 ? 15.273 7.082 -13.352 1 91.81 38 ASP B N 1
ATOM 1614 C CA . ASP B 1 38 ? 13.969 7.641 -13.695 1 91.81 38 ASP B CA 1
ATOM 1615 C C . ASP B 1 38 ? 13.141 7.906 -12.445 1 91.81 38 ASP B C 1
ATOM 1617 O O . ASP B 1 38 ? 11.953 8.234 -12.539 1 91.81 38 ASP B O 1
ATOM 1621 N N . SER B 1 39 ? 13.766 7.844 -11.305 1 95.94 39 SER B N 1
ATOM 1622 C CA . SER B 1 39 ? 13 7.883 -10.062 1 95.94 39 SER B CA 1
ATOM 1623 C C . SER B 1 39 ? 12.461 9.289 -9.789 1 95.94 39 SER B C 1
ATOM 1625 O O . SER B 1 39 ? 11.328 9.445 -9.344 1 95.94 39 SER B O 1
ATOM 1627 N N . LEU B 1 40 ? 13.32 10.344 -10.055 1 97.19 40 LEU B N 1
ATOM 1628 C CA . LEU B 1 40 ? 12.891 11.719 -9.781 1 97.19 40 LEU B CA 1
ATOM 1629 C C . LEU B 1 40 ? 11.719 12.109 -10.664 1 97.19 40 LEU B C 1
ATOM 1631 O O . LEU B 1 40 ? 10.734 12.672 -10.188 1 97.19 40 LEU B O 1
ATOM 1635 N N . GLU B 1 41 ? 11.812 11.875 -11.953 1 97.31 41 GLU B N 1
ATOM 1636 C CA . GLU B 1 41 ? 10.734 12.18 -12.891 1 97.31 41 GLU B CA 1
ATOM 1637 C C . GLU B 1 41 ? 9.445 11.461 -12.508 1 97.31 41 GLU B C 1
ATOM 1639 O O . GLU B 1 41 ? 8.367 12.047 -12.562 1 97.31 41 GLU B O 1
ATOM 1644 N N . ARG B 1 42 ? 9.562 10.188 -12.133 1 96.88 42 ARG B N 1
ATOM 1645 C CA . ARG B 1 42 ? 8.398 9.414 -11.711 1 96.88 42 ARG B CA 1
ATOM 1646 C C . ARG B 1 42 ? 7.754 10.031 -10.477 1 96.88 42 ARG B C 1
ATOM 1648 O O . ARG B 1 42 ? 6.527 10.148 -10.406 1 96.88 42 ARG B O 1
ATOM 1655 N N . ALA B 1 43 ? 8.555 10.359 -9.523 1 98.25 43 ALA B N 1
ATOM 1656 C CA . ALA B 1 43 ? 8.055 11 -8.305 1 98.25 43 ALA B CA 1
ATOM 1657 C C . ALA B 1 43 ? 7.316 12.297 -8.633 1 98.25 43 ALA B C 1
ATOM 1659 O O . ALA B 1 43 ? 6.227 12.547 -8.109 1 98.25 43 ALA B O 1
ATOM 1660 N N . GLU B 1 44 ? 7.91 13.117 -9.469 1 98.12 44 GLU B N 1
ATOM 1661 C CA . GLU B 1 44 ? 7.285 14.375 -9.867 1 98.12 44 GLU B CA 1
ATOM 1662 C C . GLU B 1 44 ? 5.914 14.141 -10.492 1 98.12 44 GLU B C 1
ATOM 1664 O O . GLU B 1 44 ? 4.953 14.844 -10.18 1 98.12 44 GLU B O 1
ATOM 1669 N N . LYS B 1 45 ? 5.844 13.156 -11.406 1 98.25 45 LYS B N 1
ATOM 1670 C CA . LYS B 1 45 ? 4.586 12.828 -12.07 1 98.25 45 LYS B CA 1
ATOM 1671 C C . LYS B 1 45 ? 3.529 12.383 -11.055 1 98.25 45 LYS B C 1
ATOM 1673 O O . LYS B 1 45 ? 2.367 12.781 -11.148 1 98.25 45 LYS B O 1
ATOM 1678 N N . GLU B 1 46 ? 3.934 11.594 -10.102 1 98.19 46 GLU B N 1
ATOM 1679 C CA . GLU B 1 46 ? 2.992 11.109 -9.094 1 98.19 46 GLU B CA 1
ATOM 1680 C C . GLU B 1 46 ? 2.471 12.258 -8.234 1 98.19 46 GLU B C 1
ATOM 1682 O O . GLU B 1 46 ? 1.271 12.336 -7.961 1 98.19 46 GLU B O 1
ATOM 1687 N N . PHE B 1 47 ? 3.379 13.102 -7.82 1 98.56 47 PHE B N 1
ATOM 1688 C CA . PHE B 1 47 ? 2.963 14.227 -6.992 1 98.56 47 PHE B CA 1
ATOM 1689 C C . PHE B 1 47 ? 2.02 15.141 -7.766 1 98.56 47 PHE B C 1
ATOM 1691 O O . PHE B 1 47 ? 1.028 15.625 -7.215 1 98.56 47 PHE B O 1
ATOM 1698 N N . LYS B 1 48 ? 2.359 15.453 -8.984 1 98.12 48 LYS B N 1
ATOM 1699 C CA . LYS B 1 48 ? 1.516 16.297 -9.82 1 98.12 48 LYS B CA 1
ATOM 1700 C C . LYS B 1 48 ? 0.123 15.703 -9.984 1 98.12 48 LYS B C 1
ATOM 1702 O O . LYS B 1 48 ? -0.875 16.422 -9.992 1 98.12 48 LYS B O 1
ATOM 1707 N N . LYS B 1 49 ? 0.041 14.398 -10.195 1 98.31 49 LYS B N 1
ATOM 1708 C CA . LYS B 1 49 ? -1.243 13.711 -10.312 1 98.31 49 LYS B CA 1
ATOM 1709 C C . LYS B 1 49 ? -2.051 13.828 -9.023 1 98.31 49 LYS B C 1
ATOM 1711 O O . LYS B 1 49 ? -3.27 14.016 -9.07 1 98.31 49 LYS B O 1
ATOM 1716 N N . LEU B 1 50 ? -1.375 13.781 -7.828 1 98.5 50 LEU B N 1
ATOM 1717 C CA . LEU B 1 50 ? -2.045 13.805 -6.535 1 98.5 50 LEU B CA 1
ATOM 1718 C C . LEU B 1 50 ? -2.461 15.227 -6.164 1 98.5 50 LEU B C 1
ATOM 1720 O O . LEU B 1 50 ? -3.504 15.422 -5.535 1 98.5 50 LEU B O 1
ATOM 1724 N N . LEU B 1 51 ? -1.591 16.172 -6.562 1 98.69 51 LEU B N 1
ATOM 1725 C CA . LEU B 1 51 ? -1.815 17.562 -6.203 1 98.69 51 LEU B CA 1
ATOM 1726 C C . LEU B 1 51 ? -1.857 18.438 -7.449 1 98.69 51 LEU B C 1
ATOM 1728 O O . LEU B 1 51 ? -1.077 19.391 -7.57 1 98.69 51 LEU B O 1
ATOM 1732 N N . PRO B 1 52 ? -2.828 18.25 -8.352 1 98.31 52 PRO B N 1
ATOM 1733 C CA . PRO B 1 52 ? -2.877 19.016 -9.594 1 98.31 52 PRO B CA 1
ATOM 1734 C C . PRO B 1 52 ? -3.072 20.516 -9.359 1 98.31 52 PRO B C 1
ATOM 1736 O O . PRO B 1 52 ? -2.686 21.328 -10.195 1 98.31 52 PRO B O 1
ATOM 1739 N N . GLU B 1 53 ? -3.689 20.906 -8.18 1 98.12 53 GLU B N 1
ATOM 1740 C CA . GLU B 1 53 ? -3.898 22.312 -7.844 1 98.12 53 GLU B CA 1
ATOM 1741 C C . GLU B 1 53 ? -3.109 22.703 -6.598 1 98.12 53 GLU B C 1
ATOM 1743 O O . GLU B 1 53 ? -3.516 23.609 -5.859 1 98.12 53 GLU B O 1
ATOM 1748 N N . GLY B 1 54 ? -2.094 21.859 -6.328 1 97.69 54 GLY B N 1
ATOM 1749 C CA . GLY B 1 54 ? -1.294 22.156 -5.156 1 97.69 54 GLY B CA 1
ATOM 1750 C C . GLY B 1 54 ? -2.1 22.172 -3.869 1 97.69 54 GLY B C 1
ATOM 1751 O O . GLY B 1 54 ? -2.846 21.234 -3.592 1 97.69 54 GLY B O 1
ATOM 1752 N N . LEU B 1 55 ? -1.965 23.25 -3.1 1 98 55 LEU B N 1
ATOM 1753 C CA . LEU B 1 55 ? -2.607 23.359 -1.796 1 98 55 LEU B CA 1
ATOM 1754 C C . LEU B 1 55 ? -4.125 23.422 -1.941 1 98 55 LEU B C 1
ATOM 1756 O O . LEU B 1 55 ? -4.855 23.203 -0.973 1 98 55 LEU B O 1
ATOM 1760 N N . LYS B 1 56 ? -4.594 23.688 -3.104 1 97.69 56 LYS B N 1
ATOM 1761 C CA . LYS B 1 56 ? -6.027 23.859 -3.324 1 97.69 56 LYS B CA 1
ATOM 1762 C C . LYS B 1 56 ? -6.672 22.562 -3.811 1 97.69 56 LYS B C 1
ATOM 1764 O O . LYS B 1 56 ? -7.871 22.531 -4.086 1 97.69 56 LYS B O 1
ATOM 1769 N N . THR B 1 57 ? -5.828 21.562 -3.928 1 98.56 57 THR B N 1
ATOM 1770 C CA . THR B 1 57 ? -6.375 20.297 -4.402 1 98.56 57 THR B CA 1
ATOM 1771 C C . THR B 1 57 ? -7.449 19.766 -3.451 1 98.56 57 THR B C 1
ATOM 1773 O O . THR B 1 57 ? -7.203 19.625 -2.252 1 98.56 57 THR B O 1
ATOM 1776 N N . LYS B 1 58 ? -8.609 19.438 -3.967 1 97.88 58 LYS B N 1
ATOM 1777 C CA . LYS B 1 58 ? -9.742 19 -3.164 1 97.88 58 LYS B CA 1
ATOM 1778 C C . LYS B 1 58 ? -9.422 17.688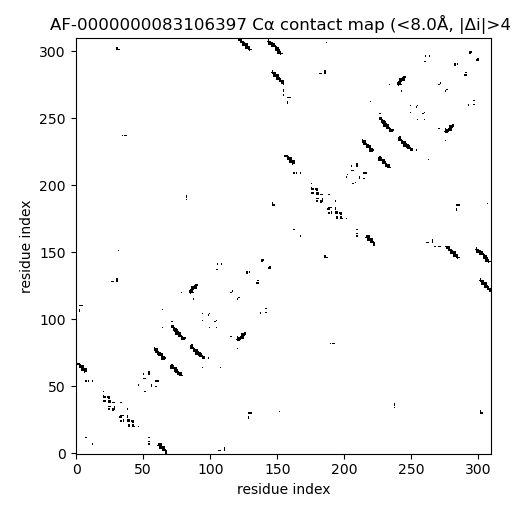 -2.436 1 97.88 58 LYS B C 1
ATOM 1780 O O . LYS B 1 58 ? -8.742 16.828 -2.984 1 97.88 58 LYS B O 1
ATOM 1785 N N . LYS B 1 59 ? -9.852 17.594 -1.106 1 98.25 59 LYS B N 1
ATOM 1786 C CA . LYS B 1 59 ? -9.789 16.422 -0.255 1 98.25 59 LYS B CA 1
ATOM 1787 C C . LYS B 1 59 ? -8.367 16.188 0.263 1 98.25 59 LYS B C 1
ATOM 1789 O O . LYS B 1 59 ? -8.117 15.234 1 1 98.25 59 LYS B O 1
ATOM 1794 N N . HIS B 1 60 ? -7.406 17.047 -0.23 1 98.81 60 HIS B N 1
ATOM 1795 C CA . HIS B 1 60 ? -6.047 17 0.295 1 98.81 60 HIS B CA 1
ATOM 1796 C C . HIS B 1 60 ? -5.789 18.156 1.266 1 98.81 60 HIS B C 1
ATOM 1798 O O . HIS B 1 60 ? -6.133 19.297 0.978 1 98.81 60 HIS B O 1
ATOM 1804 N N . TYR B 1 61 ? -5.254 17.828 2.398 1 98.69 61 TYR B N 1
ATOM 1805 C CA . TYR B 1 61 ? -4.984 18.766 3.479 1 98.69 61 TYR B CA 1
ATOM 1806 C C . TYR B 1 61 ? -3.521 18.703 3.902 1 98.69 61 TYR B C 1
ATOM 1808 O O . TYR B 1 61 ? -3.064 17.688 4.434 1 98.69 61 TYR B O 1
ATOM 1816 N N . LEU B 1 62 ? -2.818 19.766 3.658 1 98.81 62 LEU B N 1
ATOM 1817 C CA . LEU B 1 62 ? -1.411 19.875 4.035 1 98.81 62 LEU B CA 1
ATOM 1818 C C . LEU B 1 62 ? -1.228 20.828 5.207 1 98.81 62 LEU B C 1
ATOM 1820 O O . LEU B 1 62 ? -1.717 21.953 5.176 1 98.81 62 LEU B O 1
ATOM 1824 N N . PHE B 1 63 ? -0.528 20.328 6.207 1 98.56 63 PHE B N 1
ATOM 1825 C CA . PHE B 1 63 ? -0.359 21.078 7.449 1 98.56 63 PHE B CA 1
ATOM 1826 C C . PHE B 1 63 ? 1.118 21.234 7.781 1 98.56 63 PHE B C 1
ATOM 1828 O O . PHE B 1 63 ? 1.944 20.406 7.402 1 98.56 63 PHE B O 1
ATOM 1835 N N . SER B 1 64 ? 1.369 22.312 8.5 1 97.88 64 SER B N 1
ATOM 1836 C CA . SER B 1 64 ? 2.574 22.438 9.312 1 97.88 64 SER B CA 1
ATOM 1837 C C . SER B 1 64 ? 2.328 21.953 10.742 1 97.88 64 SER B C 1
ATOM 1839 O O . SER B 1 64 ? 1.286 22.266 11.328 1 97.88 64 SER B O 1
ATOM 1841 N N . VAL B 1 65 ? 3.246 21.203 11.211 1 97.81 65 VAL B N 1
ATOM 1842 C CA . VAL B 1 65 ? 3.25 20.859 12.633 1 97.81 65 VAL B CA 1
ATOM 1843 C C . VAL B 1 65 ? 4.074 21.891 13.398 1 97.81 65 VAL B C 1
ATOM 1845 O O . VAL B 1 65 ? 5.266 22.062 13.141 1 97.81 65 VAL B O 1
ATOM 1848 N N . THR B 1 66 ? 3.416 22.469 14.414 1 96.88 66 THR B N 1
ATOM 1849 C CA . THR B 1 66 ? 4.102 23.578 15.078 1 96.88 66 THR B CA 1
ATOM 1850 C C . THR B 1 66 ? 4.227 23.312 16.578 1 96.88 66 THR B C 1
ATOM 1852 O O . THR B 1 66 ? 3.33 22.719 17.188 1 96.88 66 THR B O 1
ATOM 1855 N N . HIS B 1 67 ? 5.359 23.656 17.062 1 93.12 67 HIS B N 1
ATOM 1856 C CA . HIS B 1 67 ? 5.656 23.703 18.484 1 93.12 67 HIS B CA 1
ATOM 1857 C C . HIS B 1 67 ? 6.039 25.125 18.922 1 93.12 67 HIS B C 1
ATOM 1859 O O . HIS B 1 67 ? 7.051 25.656 18.469 1 93.12 67 HIS B O 1
ATOM 1865 N N . GLU B 1 68 ? 5.402 25.703 19.906 1 87.25 68 GLU B N 1
ATOM 1866 C CA . GLU B 1 68 ? 5.672 27.047 20.375 1 87.25 68 GLU B CA 1
ATOM 1867 C C . GLU B 1 68 ? 5.957 28 19.203 1 87.25 68 GLU B C 1
ATOM 1869 O O . GLU B 1 68 ? 6.961 28.703 19.203 1 87.25 68 GLU B O 1
ATOM 1874 N N . LYS B 1 69 ? 5.312 28.047 18.047 1 84.12 69 LYS B N 1
ATOM 1875 C CA . LYS B 1 69 ? 5.324 28.953 16.906 1 84.12 69 LYS B CA 1
ATOM 1876 C C . LYS B 1 69 ? 6.34 28.5 15.859 1 84.12 69 LYS B C 1
ATOM 1878 O O . LYS B 1 69 ? 6.473 29.109 14.805 1 84.12 69 LYS B O 1
ATOM 1883 N N . ASN B 1 70 ? 7.062 27.453 16.281 1 92.06 70 ASN B N 1
ATOM 1884 C CA . ASN B 1 70 ? 8.039 26.922 15.336 1 92.06 70 ASN B CA 1
ATOM 1885 C C . ASN B 1 70 ? 7.473 25.766 14.531 1 92.06 70 ASN B C 1
ATOM 1887 O O . ASN B 1 70 ? 6.816 24.875 15.086 1 92.06 70 ASN B O 1
ATOM 1891 N N . ASN B 1 71 ? 7.723 25.875 13.211 1 94.5 71 ASN B N 1
ATOM 1892 C CA . ASN B 1 71 ? 7.391 24.734 12.359 1 94.5 71 ASN B CA 1
ATOM 1893 C C . ASN B 1 71 ? 8.398 23.594 12.531 1 94.5 71 ASN B C 1
ATOM 1895 O O . ASN B 1 71 ? 9.578 23.766 12.234 1 94.5 71 ASN B O 1
ATOM 1899 N N . ILE B 1 72 ? 7.922 22.469 13.023 1 96.62 72 ILE B N 1
ATOM 1900 C CA . ILE B 1 72 ? 8.883 21.406 13.32 1 96.62 72 ILE B CA 1
ATOM 1901 C C . ILE B 1 72 ? 8.648 20.219 12.391 1 96.62 72 ILE B C 1
ATOM 1903 O O . ILE B 1 72 ? 9.367 19.219 12.461 1 96.62 72 ILE B O 1
ATOM 1907 N N . GLY B 1 73 ? 7.59 20.359 11.492 1 97.31 73 GLY B N 1
ATOM 1908 C CA . GLY B 1 73 ? 7.305 19.234 10.609 1 97.31 73 GLY B CA 1
ATOM 1909 C C . GLY B 1 73 ? 6.145 19.5 9.664 1 97.31 73 GLY B C 1
ATOM 1910 O O . GLY B 1 73 ? 5.617 20.625 9.625 1 97.31 73 GLY B O 1
ATOM 1911 N N . VAL B 1 74 ? 5.785 18.5 8.867 1 97.88 74 VAL B N 1
ATOM 1912 C CA . VAL B 1 74 ? 4.711 18.594 7.883 1 97.88 74 VAL B CA 1
ATOM 1913 C C . VAL B 1 74 ? 3.82 17.359 7.957 1 97.88 74 VAL B C 1
ATOM 1915 O O . VAL B 1 74 ? 4.246 16.312 8.445 1 97.88 74 VAL B O 1
ATOM 1918 N N . LEU B 1 75 ? 2.59 17.516 7.547 1 98.5 75 LEU B N 1
ATOM 1919 C CA . LEU B 1 75 ? 1.591 16.453 7.418 1 98.5 75 LEU B CA 1
ATOM 1920 C C . LEU B 1 75 ? 0.778 16.625 6.141 1 98.5 75 LEU B C 1
ATOM 1922 O O . LEU B 1 75 ? 0.302 17.719 5.848 1 98.5 75 LEU B O 1
ATOM 1926 N N . TRP B 1 76 ? 0.654 15.625 5.312 1 98.88 76 TRP B N 1
ATOM 1927 C CA . TRP B 1 76 ? -0.178 15.586 4.117 1 98.88 76 TRP B CA 1
ATOM 1928 C C . TRP B 1 76 ? -1.205 14.461 4.207 1 98.88 76 TRP B C 1
ATOM 1930 O O . TRP B 1 76 ? -0.846 13.281 4.203 1 98.88 76 TRP B O 1
ATOM 1940 N N . LEU B 1 77 ? -2.549 14.898 4.32 1 98.75 77 LEU B N 1
ATOM 1941 C CA . LEU B 1 77 ? -3.68 13.992 4.449 1 98.75 77 LEU B CA 1
ATOM 1942 C C . LEU B 1 77 ? -4.574 14.055 3.213 1 98.75 77 LEU B C 1
ATOM 1944 O O . LEU B 1 77 ? -4.75 15.125 2.627 1 98.75 77 LEU B O 1
ATOM 1948 N N . ASN B 1 78 ? -5.066 12.961 2.812 1 98.81 78 ASN B N 1
ATOM 1949 C CA . ASN B 1 78 ? -6.234 12.859 1.944 1 98.81 78 ASN B CA 1
ATOM 1950 C C . ASN B 1 78 ? -7.449 12.32 2.697 1 98.81 78 ASN B C 1
ATOM 1952 O O . ASN B 1 78 ? -7.355 11.312 3.393 1 98.81 78 ASN B O 1
ATOM 1956 N N . ILE B 1 79 ? -8.555 12.984 2.744 1 98.56 79 ILE B N 1
ATOM 1957 C CA . ILE B 1 79 ? -9.805 12.539 3.344 1 98.56 79 ILE B CA 1
ATOM 1958 C C . ILE B 1 79 ? -10.875 12.391 2.264 1 98.56 79 ILE B C 1
ATOM 1960 O O . ILE B 1 79 ? -11.141 13.328 1.509 1 98.56 79 ILE B O 1
ATOM 1964 N N . TYR B 1 80 ? -11.461 11.305 2.215 1 96.94 80 TYR B N 1
ATOM 1965 C CA . TYR B 1 80 ? -12.391 11 1.134 1 96.94 80 TYR B CA 1
ATOM 1966 C C . TYR B 1 80 ? -13.516 10.086 1.621 1 96.94 80 TYR B C 1
ATOM 1968 O O . TYR B 1 80 ? -13.422 9.5 2.701 1 96.94 80 TYR B O 1
ATOM 1976 N N . ILE B 1 81 ? -14.625 10.055 0.879 1 94.81 81 ILE B N 1
ATOM 1977 C CA . ILE B 1 81 ? -15.789 9.227 1.188 1 94.81 81 ILE B CA 1
ATOM 1978 C C . ILE B 1 81 ? -15.93 8.133 0.133 1 94.81 81 ILE B C 1
ATOM 1980 O O . ILE B 1 81 ? -15.922 8.414 -1.067 1 94.81 81 ILE B O 1
ATOM 1984 N N . ASN B 1 82 ? -15.883 7.004 0.569 1 86.69 82 ASN B N 1
ATOM 1985 C CA . ASN B 1 82 ? -16.172 5.84 -0.261 1 86.69 82 ASN B CA 1
ATOM 1986 C C . ASN B 1 82 ? -17.328 5.02 0.307 1 86.69 82 ASN B C 1
ATOM 1988 O O . ASN B 1 82 ? -17.25 4.527 1.435 1 86.69 82 ASN B O 1
ATOM 1992 N N . ASN B 1 83 ? -18.422 4.781 -0.438 1 87.12 83 ASN B N 1
ATOM 1993 C CA . ASN B 1 83 ? -19.609 4.055 -0.017 1 87.12 83 ASN B CA 1
ATOM 1994 C C . ASN B 1 83 ? -20.125 4.551 1.332 1 87.12 83 ASN B C 1
ATOM 1996 O O . ASN B 1 83 ? -20.359 3.758 2.244 1 87.12 83 ASN B O 1
ATOM 2000 N N . ASN B 1 84 ? -20.141 5.836 1.542 1 90.19 84 ASN B N 1
ATOM 2001 C CA . ASN B 1 84 ? -20.703 6.539 2.691 1 90.19 84 ASN B CA 1
ATOM 2002 C C . ASN B 1 84 ? -19.828 6.375 3.932 1 90.19 84 ASN B C 1
ATOM 2004 O O . ASN B 1 84 ? -20.297 6.586 5.055 1 90.19 84 ASN B O 1
ATOM 2008 N N . ILE B 1 85 ? -18.703 5.875 3.766 1 93.69 85 ILE B N 1
ATOM 2009 C CA . ILE B 1 85 ? -17.719 5.785 4.84 1 93.69 85 ILE B CA 1
ATOM 2010 C C . ILE B 1 85 ? -16.594 6.805 4.605 1 93.69 85 ILE B C 1
ATOM 2012 O O . ILE B 1 85 ? -16.031 6.875 3.516 1 93.69 85 ILE B O 1
ATOM 2016 N N . LYS B 1 86 ? -16.406 7.531 5.543 1 97.62 86 LYS B N 1
ATOM 2017 C CA . LYS B 1 86 ? -15.367 8.547 5.453 1 97.62 86 LYS B CA 1
ATOM 2018 C C . LYS B 1 86 ? -14.023 7.992 5.922 1 97.62 86 LYS B C 1
ATOM 2020 O O . LYS B 1 86 ? -13.906 7.484 7.043 1 97.62 86 LYS B O 1
ATOM 2025 N N . GLN B 1 87 ? -12.938 8.094 5.168 1 98.12 87 GLN B N 1
ATOM 2026 C CA . GLN B 1 87 ? -11.617 7.535 5.43 1 98.12 87 GLN B CA 1
ATOM 2027 C C . GLN B 1 87 ? -10.523 8.562 5.16 1 98.12 87 GLN B C 1
ATOM 2029 O O . GLN B 1 87 ? -10.773 9.594 4.527 1 98.12 87 GLN B O 1
ATOM 2034 N N . ALA B 1 88 ? -9.344 8.258 5.629 1 98.69 88 ALA B N 1
ATOM 2035 C CA . ALA B 1 88 ? -8.195 9.133 5.387 1 98.69 88 ALA B CA 1
ATOM 2036 C C . ALA B 1 88 ? -6.965 8.32 4.98 1 98.69 88 ALA B C 1
ATOM 2038 O O . ALA B 1 88 ? -6.875 7.129 5.277 1 98.69 88 ALA B O 1
ATOM 2039 N N . PHE B 1 89 ? -6.133 8.977 4.309 1 98.81 89 PHE B N 1
ATOM 2040 C CA . PHE B 1 89 ? -4.816 8.453 3.965 1 98.81 89 PHE B CA 1
ATOM 2041 C C . PHE B 1 89 ? -3.725 9.461 4.305 1 98.81 89 PHE B C 1
ATOM 2043 O O . PHE B 1 89 ? -3.814 10.633 3.93 1 98.81 89 PHE B O 1
ATOM 2050 N N . ILE B 1 90 ? -2.75 9.008 5.094 1 98.88 90 ILE B N 1
ATOM 2051 C CA . ILE B 1 90 ? -1.581 9.836 5.367 1 98.88 90 ILE B CA 1
ATOM 2052 C C . ILE B 1 90 ? -0.536 9.633 4.273 1 98.88 90 ILE B C 1
ATOM 2054 O O . ILE B 1 90 ? 0.08 8.57 4.184 1 98.88 90 ILE B O 1
ATOM 2058 N N . TYR B 1 91 ? -0.29 10.648 3.471 1 98.81 91 TYR B N 1
ATOM 2059 C CA . TYR B 1 91 ? 0.684 10.57 2.387 1 98.81 91 TYR B CA 1
ATOM 2060 C C . TYR B 1 91 ? 2.09 10.875 2.893 1 98.81 91 TYR B C 1
ATOM 2062 O O . TYR B 1 91 ? 3.072 10.336 2.375 1 98.81 91 TYR B O 1
ATOM 2070 N N . ASP B 1 92 ? 2.176 11.836 3.863 1 98.56 92 ASP B N 1
ATOM 2071 C CA . ASP B 1 92 ? 3.482 12.242 4.371 1 98.56 92 ASP B CA 1
ATOM 2072 C C . ASP B 1 92 ? 3.381 12.758 5.801 1 98.56 92 ASP B C 1
ATOM 2074 O O . ASP B 1 92 ? 2.418 13.445 6.152 1 98.56 92 ASP B O 1
ATOM 2078 N N . ILE B 1 93 ? 4.238 12.414 6.602 1 98.06 93 ILE B N 1
ATOM 2079 C CA . ILE B 1 93 ? 4.484 12.953 7.934 1 98.06 93 ILE B CA 1
ATOM 2080 C C . ILE B 1 93 ? 5.984 13.008 8.203 1 98.06 93 ILE B C 1
ATOM 2082 O O . ILE B 1 93 ? 6.664 11.977 8.164 1 98.06 93 ILE B O 1
ATOM 2086 N N . GLU B 1 94 ? 6.473 14.148 8.477 1 96.62 94 GLU B N 1
ATOM 2087 C CA . GLU B 1 94 ? 7.906 14.32 8.688 1 96.62 94 GLU B CA 1
ATOM 2088 C C . GLU B 1 94 ? 8.188 15.398 9.727 1 96.62 94 GLU B C 1
ATOM 2090 O O . GLU B 1 94 ? 7.633 16.5 9.648 1 96.62 94 GLU B O 1
ATOM 2095 N N . LEU B 1 95 ? 9.023 15.07 10.617 1 96.75 95 LEU B N 1
ATOM 2096 C CA . LEU B 1 95 ? 9.555 16.047 11.57 1 96.75 95 LEU B CA 1
ATOM 2097 C C . LEU B 1 95 ? 11 16.391 11.25 1 96.75 95 LEU B C 1
ATOM 2099 O O . LEU B 1 95 ? 11.758 15.539 10.773 1 96.75 95 LEU B O 1
ATOM 2103 N N . GLU B 1 96 ? 11.328 17.594 11.578 1 95.44 96 GLU B N 1
ATOM 2104 C CA . GLU B 1 96 ? 12.727 17.984 11.453 1 95.44 96 GLU B CA 1
ATOM 2105 C C . GLU B 1 96 ? 13.625 17.125 12.344 1 95.44 96 GLU B C 1
ATOM 2107 O O . GLU B 1 96 ? 13.219 16.719 13.43 1 95.44 96 GLU B O 1
ATOM 2112 N N . GLU B 1 97 ? 14.812 16.891 11.836 1 94.12 97 GLU B N 1
ATOM 2113 C CA . GLU B 1 97 ? 15.75 15.961 12.469 1 94.12 97 GLU B CA 1
ATOM 2114 C C . GLU B 1 97 ? 15.953 16.312 13.945 1 94.12 97 GLU B C 1
ATOM 2116 O O . GLU B 1 97 ? 15.992 15.414 14.797 1 94.12 97 GLU B O 1
ATOM 2121 N N . GLU B 1 98 ? 16.062 17.531 14.273 1 94.25 98 GLU B N 1
ATOM 2122 C CA . GLU B 1 98 ? 16.359 17.969 15.633 1 94.25 98 GLU B CA 1
ATOM 2123 C C . GLU B 1 98 ? 15.211 17.656 16.578 1 94.25 98 GLU B C 1
ATOM 2125 O O . GLU B 1 98 ? 15.383 17.688 17.797 1 94.25 98 GLU B O 1
ATOM 2130 N N . TYR B 1 99 ? 14.047 17.312 16.016 1 94.5 99 TYR B N 1
ATOM 2131 C CA . TYR B 1 99 ? 12.875 17.078 16.859 1 94.5 99 TYR B CA 1
ATOM 2132 C C . TYR B 1 99 ? 12.492 15.602 16.844 1 94.5 99 TYR B C 1
ATOM 2134 O O . TYR B 1 99 ? 11.461 15.219 17.406 1 94.5 99 TYR B O 1
ATOM 2142 N N . GLN B 1 100 ? 13.273 14.82 16.172 1 92.19 100 GLN B N 1
ATOM 2143 C CA . GLN B 1 100 ? 13.008 13.383 16.125 1 92.19 100 GLN B CA 1
ATOM 2144 C C . GLN B 1 100 ? 13.586 12.68 17.359 1 92.19 100 GLN B C 1
ATOM 2146 O O . GLN B 1 100 ? 14.562 13.148 17.938 1 92.19 100 GLN B O 1
ATOM 2151 N N . GLY B 1 101 ? 12.867 11.594 17.781 1 91.31 101 GLY B N 1
ATOM 2152 C CA . GLY B 1 101 ? 13.352 10.805 18.906 1 91.31 101 GLY B CA 1
ATOM 2153 C C . GLY B 1 101 ? 13.109 11.461 20.25 1 91.31 101 GLY B C 1
ATOM 2154 O O . GLY B 1 101 ? 13.773 11.141 21.234 1 91.31 101 GLY B O 1
ATOM 2155 N N . LYS B 1 102 ? 12.234 12.445 20.281 1 92.81 102 LYS B N 1
ATOM 2156 C CA . LYS B 1 102 ? 11.969 13.203 21.484 1 92.81 102 LYS B CA 1
ATOM 2157 C C . LYS B 1 102 ? 10.5 13.109 21.891 1 92.81 102 LYS B C 1
ATOM 2159 O O . LYS B 1 102 ? 10.023 13.906 22.719 1 92.81 102 LYS B O 1
ATOM 2164 N N . GLY B 1 103 ? 9.789 12.18 21.266 1 94.75 103 GLY B N 1
ATOM 2165 C CA . GLY B 1 103 ? 8.398 11.977 21.641 1 94.75 103 GLY B CA 1
ATOM 2166 C C . GLY B 1 103 ? 7.43 12.781 20.797 1 94.75 103 GLY B C 1
ATOM 2167 O O . GLY B 1 103 ? 6.219 12.594 20.875 1 94.75 103 GLY B O 1
ATOM 2168 N N . TYR B 1 104 ? 7.879 13.633 19.906 1 95.88 104 TYR B N 1
ATOM 2169 C CA . TYR B 1 104 ? 7.023 14.5 19.109 1 95.88 104 TYR B CA 1
ATOM 2170 C C . TYR B 1 104 ? 6.289 13.688 18.047 1 95.88 104 TYR B C 1
ATOM 2172 O O . TYR B 1 104 ? 5.223 14.094 17.578 1 95.88 104 TYR B O 1
ATOM 2180 N N . GLY B 1 105 ? 6.887 12.555 17.672 1 96.25 105 GLY B N 1
ATOM 2181 C CA . GLY B 1 105 ? 6.188 11.68 16.75 1 96.25 105 GLY B CA 1
ATOM 2182 C C . GLY B 1 105 ? 4.859 11.172 17.297 1 96.25 105 GLY B C 1
ATOM 2183 O O . GLY B 1 105 ? 3.828 11.289 16.625 1 96.25 105 GLY B O 1
ATOM 2184 N N . LYS B 1 106 ? 4.953 10.695 18.453 1 97 106 LYS B N 1
ATOM 2185 C CA . LYS B 1 106 ? 3.748 10.203 19.109 1 97 106 LYS B CA 1
ATOM 2186 C C . LYS B 1 106 ? 2.74 11.336 19.328 1 97 106 LYS B C 1
ATOM 2188 O O . LYS B 1 106 ? 1.543 11.148 19.094 1 97 106 LYS B O 1
ATOM 2193 N N . GLN B 1 107 ? 3.162 12.422 19.703 1 97.12 107 GLN B N 1
ATOM 2194 C CA . GLN B 1 107 ? 2.285 13.57 19.906 1 97.12 107 GLN B CA 1
ATOM 2195 C C . GLN B 1 107 ? 1.62 13.984 18.594 1 97.12 107 GLN B C 1
ATOM 2197 O O . GLN B 1 107 ? 0.437 14.328 18.578 1 97.12 107 GLN B O 1
ATOM 2202 N N . THR B 1 108 ? 2.381 14 17.578 1 97.62 108 THR B N 1
ATOM 2203 C CA . THR B 1 108 ? 1.845 14.344 16.266 1 97.62 108 THR B CA 1
ATOM 2204 C C . THR B 1 108 ? 0.762 13.359 15.844 1 97.62 108 THR B C 1
ATOM 2206 O O . THR B 1 108 ? -0.305 13.758 15.375 1 97.62 108 THR B O 1
ATOM 2209 N N . MET B 1 109 ? 1.002 12.078 16.078 1 98.19 109 MET B N 1
ATOM 2210 C CA . MET B 1 109 ? 0.014 11.062 15.734 1 98.19 109 MET B CA 1
ATOM 2211 C C . MET B 1 109 ? -1.273 11.266 16.531 1 98.19 109 MET B C 1
ATOM 2213 O O . MET B 1 109 ? -2.369 11.086 15.992 1 98.19 109 MET B O 1
ATOM 2217 N N . ASN B 1 110 ? -1.162 11.602 17.734 1 97.75 110 ASN B N 1
ATOM 2218 C CA . ASN B 1 110 ? -2.342 11.891 18.547 1 97.75 110 ASN B CA 1
ATOM 2219 C C . ASN B 1 110 ? -3.121 13.086 18 1 97.75 110 ASN B C 1
ATOM 2221 O O . ASN B 1 110 ? -4.355 13.078 18.016 1 97.75 110 ASN B O 1
ATOM 2225 N N . LEU B 1 111 ? -2.428 14.055 17.562 1 97.25 111 LEU B N 1
ATOM 2226 C CA . LEU B 1 111 ? -3.064 15.219 16.953 1 97.25 111 LEU B CA 1
ATOM 2227 C C . LEU B 1 111 ? -3.818 14.82 15.688 1 97.25 111 LEU B C 1
ATOM 2229 O O . LEU B 1 111 ? -4.926 15.305 15.438 1 97.25 111 LEU B O 1
ATOM 2233 N N . ILE B 1 112 ? -3.227 14 14.938 1 98.44 112 ILE B N 1
ATOM 2234 C CA . ILE B 1 112 ? -3.854 13.523 13.711 1 98.44 112 ILE B CA 1
ATOM 2235 C C . ILE B 1 112 ? -5.121 12.742 14.055 1 98.44 112 ILE B C 1
ATOM 2237 O O . ILE B 1 112 ? -6.172 12.953 13.438 1 98.44 112 ILE B O 1
ATOM 2241 N N . ASP B 1 113 ? -5.07 11.867 15.086 1 98.44 113 ASP B N 1
ATOM 2242 C CA . ASP B 1 113 ? -6.242 11.117 15.523 1 98.44 113 ASP B CA 1
ATOM 2243 C C . ASP B 1 113 ? -7.379 12.062 15.922 1 98.44 113 ASP B C 1
ATOM 2245 O O . ASP B 1 113 ? -8.523 11.867 15.516 1 98.44 113 ASP B O 1
ATOM 2249 N N . LYS B 1 114 ? -7.055 13.023 16.703 1 98.06 114 LYS B N 1
ATOM 2250 C CA . LYS B 1 114 ? -8.055 13.984 17.141 1 98.06 114 LYS B CA 1
ATOM 2251 C C . LYS B 1 114 ? -8.688 14.703 15.945 1 98.06 114 LYS B C 1
ATOM 2253 O O . LYS B 1 114 ? -9.914 14.82 15.859 1 98.06 114 LYS B O 1
ATOM 2258 N N . TYR B 1 115 ? -7.832 15.18 15.062 1 98.44 115 TYR B N 1
ATOM 2259 C CA . TYR B 1 115 ? -8.305 15.883 13.875 1 98.44 115 TYR B CA 1
ATOM 2260 C C . TYR B 1 115 ? -9.242 15 13.055 1 98.44 115 TYR B C 1
ATOM 2262 O O . TYR B 1 115 ? -10.305 15.445 12.625 1 98.44 115 TYR B O 1
ATOM 2270 N N . LEU B 1 116 ? -8.883 13.789 12.867 1 98.75 116 LEU B N 1
ATOM 2271 C CA . LEU B 1 116 ? -9.656 12.867 12.047 1 98.75 116 LEU B CA 1
ATOM 2272 C C . LEU B 1 116 ? -10.984 12.523 12.719 1 98.75 116 LEU B C 1
ATOM 2274 O O . LEU B 1 116 ? -12.016 12.43 12.055 1 98.75 116 LEU B O 1
ATOM 2278 N N . LYS B 1 117 ? -11 12.289 14.008 1 98.44 117 LYS B N 1
ATOM 2279 C CA . LYS B 1 117 ? -12.227 12.016 14.742 1 98.44 117 LYS B CA 1
ATOM 2280 C C . LYS B 1 117 ? -13.18 13.203 14.68 1 98.44 117 LYS B C 1
ATOM 2282 O O . LYS B 1 117 ? -14.383 13.031 14.477 1 98.44 117 LYS B O 1
ATOM 2287 N N . GLU B 1 118 ? -12.625 14.344 14.82 1 98.12 118 GLU B N 1
ATOM 2288 C CA . GLU B 1 118 ? -13.438 15.555 14.758 1 98.12 118 GLU B CA 1
ATOM 2289 C C . GLU B 1 118 ? -14.047 15.734 13.367 1 98.12 118 GLU B C 1
ATOM 2291 O O . GLU B 1 118 ? -15.031 16.469 13.203 1 98.12 118 GLU B O 1
ATOM 2296 N N . ASN B 1 119 ? -13.461 15.125 12.367 1 97.81 119 ASN B N 1
ATOM 2297 C CA . ASN B 1 119 ? -13.969 15.188 11.008 1 97.81 119 ASN B CA 1
ATOM 2298 C C . ASN B 1 119 ? -14.727 13.922 10.625 1 97.81 119 ASN B C 1
ATOM 2300 O O . ASN B 1 119 ? -14.922 13.641 9.445 1 97.81 119 ASN B O 1
ATOM 2304 N N . ASP B 1 120 ? -15.016 13.117 11.586 1 98.06 120 ASP B N 1
ATOM 2305 C CA . ASP B 1 120 ? -15.891 11.945 11.469 1 98.06 120 ASP B CA 1
ATOM 2306 C C . ASP B 1 120 ? -15.281 10.891 10.547 1 98.06 120 ASP B C 1
ATOM 2308 O O . ASP B 1 120 ? -15.992 10.25 9.781 1 98.06 120 ASP B O 1
ATOM 2312 N N . VAL B 1 121 ? -14.0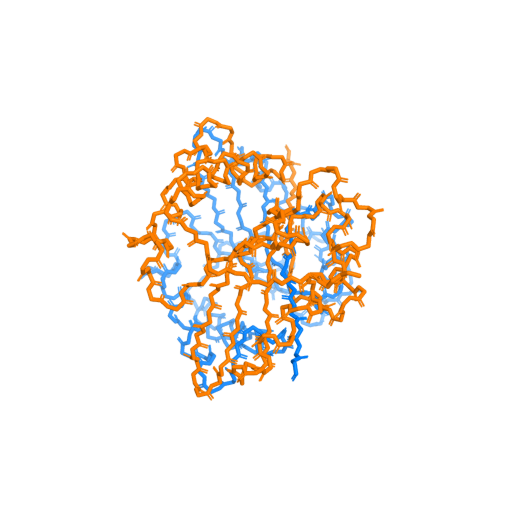31 10.891 10.508 1 98.56 121 VAL B N 1
ATOM 2313 C CA . VAL B 1 121 ? -13.32 9.875 9.734 1 98.56 121 VAL B CA 1
ATOM 2314 C C . VAL B 1 121 ? -13.359 8.539 10.477 1 98.56 121 VAL B C 1
ATOM 2316 O O . VAL B 1 121 ? -13.148 8.492 11.688 1 98.56 121 VAL B O 1
ATOM 2319 N N . ASP B 1 122 ? -13.609 7.457 9.758 1 98 122 ASP B N 1
ATOM 2320 C CA . ASP B 1 122 ? -13.812 6.148 10.375 1 98 122 ASP B CA 1
ATOM 2321 C C . ASP B 1 122 ? -12.492 5.387 10.492 1 98 122 ASP B C 1
ATOM 2323 O O . ASP B 1 122 ? -12.305 4.59 11.414 1 98 122 ASP B O 1
ATOM 2327 N N . SER B 1 123 ? -11.633 5.543 9.516 1 97.94 123 SER B N 1
ATOM 2328 C CA . SER B 1 123 ? -10.359 4.836 9.5 1 97.94 123 SER B CA 1
ATOM 2329 C C . SER B 1 123 ? -9.297 5.629 8.742 1 97.94 123 SER B C 1
ATOM 2331 O O . SER B 1 123 ? -9.625 6.496 7.934 1 97.94 123 SER B O 1
ATOM 2333 N N . VAL B 1 124 ? -8.039 5.438 9.062 1 98.69 124 VAL B N 1
ATOM 2334 C CA . VAL B 1 124 ? -6.902 6.098 8.422 1 98.69 124 VAL B CA 1
ATOM 2335 C C . VAL B 1 124 ? -5.867 5.055 8.016 1 98.69 124 VAL B C 1
ATOM 2337 O O . VAL B 1 124 ? -5.582 4.121 8.766 1 98.69 124 VAL B O 1
ATOM 2340 N N . GLN B 1 125 ? -5.414 5.156 6.828 1 98.62 125 GLN B N 1
ATOM 2341 C CA . GLN B 1 125 ? -4.398 4.27 6.27 1 98.62 125 GLN B CA 1
ATOM 2342 C C . GLN B 1 125 ? -3.123 5.035 5.93 1 98.62 125 GLN B C 1
ATOM 2344 O O . GLN B 1 125 ? -3.131 6.266 5.863 1 98.62 125 GLN B O 1
ATOM 2349 N N . LEU B 1 126 ? -2.039 4.305 5.746 1 98.81 126 LEU B N 1
ATOM 2350 C CA . LEU B 1 126 ? -0.791 4.898 5.281 1 98.81 126 LEU B CA 1
ATOM 2351 C C . LEU B 1 126 ? 0.105 3.842 4.641 1 98.81 126 LEU B C 1
ATOM 2353 O O . LEU B 1 126 ? -0.148 2.643 4.777 1 98.81 126 LEU B O 1
ATOM 2357 N N . HIS B 1 127 ? 1.001 4.289 3.914 1 98.81 127 HIS B N 1
ATOM 2358 C CA . HIS B 1 127 ? 2.1 3.518 3.346 1 98.81 127 HIS B CA 1
ATOM 2359 C C . HIS B 1 127 ? 3.418 3.842 4.039 1 98.81 127 HIS B C 1
ATOM 2361 O O . HIS B 1 127 ? 3.705 5.008 4.324 1 98.81 127 HIS B O 1
ATOM 2367 N N . VAL B 1 128 ? 4.238 2.836 4.285 1 98.81 128 VAL B N 1
ATOM 2368 C CA . VAL B 1 128 ? 5.547 3.057 4.887 1 98.81 128 VAL B CA 1
ATOM 2369 C C . VAL B 1 128 ? 6.566 2.096 4.277 1 98.81 128 VAL B C 1
ATOM 2371 O O . VAL B 1 128 ? 6.262 0.922 4.051 1 98.81 128 VAL B O 1
ATOM 2374 N N . PHE B 1 129 ? 7.746 2.605 3.994 1 98.75 129 PHE B N 1
ATOM 2375 C CA . PHE B 1 129 ? 8.828 1.76 3.5 1 98.75 129 PHE B CA 1
ATOM 2376 C C . PHE B 1 129 ? 9.32 0.815 4.59 1 98.75 129 PHE B C 1
ATOM 2378 O O . PHE B 1 129 ? 9.445 1.212 5.75 1 98.75 129 PHE B O 1
ATOM 2385 N N . ALA B 1 130 ? 9.625 -0.372 4.242 1 98.62 130 ALA B N 1
ATOM 2386 C CA . ALA B 1 130 ? 9.969 -1.412 5.207 1 98.62 130 ALA B CA 1
ATOM 2387 C C . ALA B 1 130 ? 11.227 -1.037 5.988 1 98.62 130 ALA B C 1
ATOM 2389 O O . ALA B 1 130 ? 11.367 -1.394 7.164 1 98.62 130 ALA B O 1
ATOM 2390 N N . HIS B 1 131 ? 12.195 -0.344 5.395 1 98.19 131 HIS B N 1
ATOM 2391 C CA . HIS B 1 131 ? 13.445 0.001 6.051 1 98.19 131 HIS B CA 1
ATOM 2392 C C . HIS B 1 131 ? 13.25 1.106 7.082 1 98.19 131 HIS B C 1
ATOM 2394 O O . HIS B 1 131 ? 14.141 1.383 7.883 1 98.19 131 HIS B O 1
ATOM 2400 N N . ASN B 1 132 ? 12.094 1.734 7.047 1 97.5 132 ASN B N 1
ATOM 2401 C CA . ASN B 1 132 ? 11.797 2.77 8.031 1 97.5 132 ASN B CA 1
ATOM 2402 C C . ASN B 1 132 ? 11.273 2.17 9.336 1 97.5 132 ASN B C 1
ATOM 2404 O O . ASN B 1 132 ? 10.117 2.398 9.703 1 97.5 132 ASN B O 1
ATOM 2408 N N . GLU B 1 133 ? 12.086 1.485 10.031 1 97.38 133 GLU B N 1
ATOM 2409 C CA . GLU B 1 133 ? 11.711 0.716 11.219 1 97.38 133 GLU B CA 1
ATOM 2410 C C . GLU B 1 133 ? 11.172 1.624 12.32 1 97.38 133 GLU B C 1
ATOM 2412 O O . GLU B 1 133 ? 10.281 1.228 13.07 1 97.38 133 GLU B O 1
ATOM 2417 N N . ARG B 1 134 ? 11.773 2.793 12.391 1 96.19 134 ARG B N 1
ATOM 2418 C CA . ARG B 1 134 ? 11.328 3.744 13.398 1 96.19 134 ARG B CA 1
ATOM 2419 C C . ARG B 1 134 ? 9.867 4.121 13.188 1 96.19 134 ARG B C 1
ATOM 2421 O O . ARG B 1 134 ? 9.078 4.164 14.133 1 96.19 134 ARG B O 1
ATOM 2428 N N . ALA B 1 135 ? 9.492 4.426 11.969 1 97.62 135 ALA B N 1
ATOM 2429 C CA . ALA B 1 135 ? 8.109 4.789 11.656 1 97.62 135 ALA B CA 1
ATOM 2430 C C . ALA B 1 135 ? 7.168 3.607 11.883 1 97.62 135 ALA B C 1
ATOM 2432 O O . ALA B 1 135 ? 6.086 3.77 12.461 1 97.62 135 ALA B O 1
ATOM 2433 N N . VAL B 1 136 ? 7.527 2.459 11.445 1 98.56 136 VAL B N 1
ATOM 2434 C CA . VAL B 1 136 ? 6.715 1.261 11.641 1 98.56 136 VAL B CA 1
ATOM 2435 C C . VAL B 1 136 ? 6.426 1.063 13.125 1 98.56 136 VAL B C 1
ATOM 2437 O O . VAL B 1 136 ? 5.281 0.815 13.508 1 98.56 136 VAL B O 1
ATOM 2440 N N . SER B 1 137 ? 7.512 1.151 13.938 1 98 137 SER B N 1
ATOM 2441 C CA . SER B 1 137 ? 7.355 0.998 15.383 1 98 137 SER B CA 1
ATOM 2442 C C . SER B 1 137 ? 6.379 2.023 15.945 1 98 137 SER B C 1
ATOM 2444 O O . SER B 1 137 ? 5.527 1.69 16.781 1 98 137 SER B O 1
ATOM 2446 N N . LEU B 1 138 ? 6.504 3.238 15.531 1 98.19 138 LEU B N 1
ATOM 2447 C CA . LEU B 1 138 ? 5.605 4.293 15.977 1 98.19 138 LEU B CA 1
ATOM 2448 C C . LEU B 1 138 ? 4.16 3.973 15.602 1 98.19 138 LEU B C 1
ATOM 2450 O O . LEU B 1 138 ? 3.262 4.066 16.438 1 98.19 138 LEU B O 1
ATOM 2454 N N . TYR B 1 139 ? 3.92 3.619 14.328 1 98.75 139 TYR B N 1
ATOM 2455 C CA . TYR B 1 139 ? 2.564 3.361 13.859 1 98.75 139 TYR B CA 1
ATOM 2456 C C . TYR B 1 139 ? 1.939 2.191 14.609 1 98.75 139 TYR B C 1
ATOM 2458 O O . TYR B 1 139 ? 0.761 2.238 14.969 1 98.75 139 TYR B O 1
ATOM 2466 N N . LYS B 1 140 ? 2.756 1.104 14.828 1 98.62 140 LYS B N 1
ATOM 2467 C CA . LYS B 1 140 ? 2.262 -0.017 15.617 1 98.62 140 LYS B CA 1
ATOM 2468 C C . LYS B 1 140 ? 1.845 0.44 17.016 1 98.62 140 LYS B C 1
ATOM 2470 O O . LYS B 1 140 ? 0.77 0.076 17.5 1 98.62 140 LYS B O 1
ATOM 2475 N N . LYS B 1 141 ? 2.703 1.258 17.672 1 98.12 141 LYS B N 1
ATOM 2476 C CA . LYS B 1 141 ? 2.412 1.785 19 1 98.12 141 LYS B CA 1
ATOM 2477 C C . LYS B 1 141 ? 1.134 2.619 19 1 98.12 141 LYS B C 1
ATOM 2479 O O . LYS B 1 141 ? 0.413 2.666 20 1 98.12 141 LYS B O 1
ATOM 2484 N N . MET B 1 142 ? 0.856 3.195 17.875 1 98.44 142 MET B N 1
ATOM 2485 C CA . MET B 1 142 ? -0.292 4.094 17.766 1 98.44 142 MET B CA 1
ATOM 2486 C C . MET B 1 142 ? -1.546 3.326 17.375 1 98.44 142 MET B C 1
ATOM 2488 O O . MET B 1 142 ? -2.604 3.922 17.156 1 98.44 142 MET B O 1
ATOM 2492 N N . GLY B 1 143 ? -1.47 2.068 17.188 1 98.56 143 GLY B N 1
ATOM 2493 C CA . GLY B 1 143 ? -2.658 1.254 16.984 1 98.56 143 GLY B CA 1
ATOM 2494 C C . GLY B 1 143 ? -2.869 0.85 15.539 1 98.56 143 GLY B C 1
ATOM 2495 O O . GLY B 1 143 ? -3.898 0.264 15.195 1 98.56 143 GLY B O 1
ATOM 2496 N N . TYR B 1 144 ? -1.923 1.177 14.664 1 98.81 144 TYR B N 1
ATOM 2497 C CA . TYR B 1 144 ? -2.012 0.738 13.281 1 98.81 144 TYR B CA 1
ATOM 2498 C C . TYR B 1 144 ? -1.671 -0.742 13.148 1 98.81 144 TYR B C 1
ATOM 2500 O O . TYR B 1 144 ? -0.833 -1.259 13.891 1 98.81 144 TYR B O 1
ATOM 2508 N N . LYS B 1 145 ? -2.322 -1.404 12.203 1 98.62 145 LYS B N 1
ATOM 2509 C CA . LYS B 1 145 ? -2.062 -2.803 11.875 1 98.62 145 LYS B CA 1
ATOM 2510 C C . LYS B 1 145 ? -1.704 -2.969 10.406 1 98.62 145 LYS B C 1
ATOM 2512 O O . LYS B 1 145 ? -2.225 -2.248 9.547 1 98.62 145 LYS B O 1
ATOM 2517 N N . PHE B 1 146 ? -0.896 -3.867 10.109 1 98.81 146 PHE B N 1
ATOM 2518 C CA . PHE B 1 146 ? -0.528 -4.168 8.734 1 98.81 146 PHE B CA 1
ATOM 2519 C C . PHE B 1 146 ? -1.724 -4.715 7.961 1 98.81 146 PHE B C 1
ATOM 2521 O O . PHE B 1 146 ? -2.488 -5.527 8.484 1 98.81 146 PHE B O 1
ATOM 2528 N N . THR B 1 147 ? -1.88 -4.273 6.738 1 98.75 147 THR B N 1
ATOM 2529 C CA . THR B 1 147 ? -2.902 -4.867 5.883 1 98.75 147 THR B CA 1
ATOM 2530 C C . THR B 1 147 ? -2.266 -5.578 4.695 1 98.75 147 THR B C 1
ATOM 2532 O O . THR B 1 147 ? -2.754 -6.621 4.258 1 98.75 147 THR B O 1
ATOM 2535 N N . ASP B 1 148 ? -1.161 -4.992 4.184 1 98.81 148 ASP B N 1
ATOM 2536 C CA . ASP B 1 148 ? -0.525 -5.5 2.973 1 98.81 148 ASP B CA 1
ATOM 2537 C C . ASP B 1 148 ? 0.993 -5.352 3.045 1 98.81 148 ASP B C 1
ATOM 2539 O O . ASP B 1 148 ? 1.501 -4.398 3.645 1 98.81 148 ASP B O 1
ATOM 2543 N N . PHE B 1 149 ? 1.702 -6.203 2.344 1 98.88 149 PHE B N 1
ATOM 2544 C CA . PHE B 1 149 ? 3.148 -6.141 2.172 1 98.88 149 PHE B CA 1
ATOM 2545 C C . PHE B 1 149 ? 3.521 -6.207 0.695 1 98.88 149 PHE B C 1
ATOM 2547 O O . PHE B 1 149 ? 2.895 -6.934 -0.076 1 98.88 149 PHE B O 1
ATOM 2554 N N . MET B 1 150 ? 4.523 -5.48 0.317 1 98.88 150 MET B N 1
ATOM 2555 C CA . MET B 1 150 ? 5.266 -5.672 -0.927 1 98.88 150 MET B CA 1
ATOM 2556 C C . MET B 1 150 ? 6.605 -6.348 -0.664 1 98.88 150 MET B C 1
ATOM 2558 O O . MET B 1 150 ? 7.285 -6.031 0.315 1 98.88 150 MET B O 1
ATOM 2562 N N . MET B 1 151 ? 6.98 -7.273 -1.491 1 98.88 151 MET B N 1
ATOM 2563 C CA . MET B 1 151 ? 8.234 -8 -1.324 1 98.88 151 MET B CA 1
ATOM 2564 C C . MET B 1 151 ? 8.984 -8.094 -2.646 1 98.88 151 MET B C 1
ATOM 2566 O O . MET B 1 151 ? 8.383 -8.031 -3.717 1 98.88 151 MET B O 1
ATOM 2570 N N . ILE B 1 152 ? 10.312 -8.258 -2.541 1 98.69 152 ILE B N 1
ATOM 2571 C CA . ILE B 1 152 ? 11.156 -8.336 -3.73 1 98.69 152 ILE B CA 1
ATOM 2572 C C . ILE B 1 152 ? 12.211 -9.422 -3.547 1 98.69 152 ILE B C 1
ATOM 2574 O O . ILE B 1 152 ? 12.609 -9.727 -2.42 1 98.69 152 ILE B O 1
ATOM 2578 N N . LYS B 1 153 ? 12.586 -10.039 -4.535 1 98.5 153 LYS B N 1
ATOM 2579 C CA . LYS B 1 153 ? 13.727 -10.945 -4.617 1 98.5 153 LYS B CA 1
ATOM 2580 C C . LYS B 1 153 ? 14.586 -10.641 -5.844 1 98.5 153 LYS B C 1
ATOM 2582 O O . LYS B 1 153 ? 14.062 -10.508 -6.953 1 98.5 153 LYS B O 1
ATOM 2587 N N . TYR B 1 154 ? 15.852 -10.477 -5.668 1 97.5 154 TYR B N 1
ATOM 2588 C CA . TYR B 1 154 ? 16.781 -10.352 -6.781 1 97.5 154 TYR B CA 1
ATOM 2589 C C . TYR B 1 154 ? 17.266 -11.719 -7.25 1 97.5 154 TYR B C 1
ATOM 2591 O O . TYR B 1 154 ? 17.531 -12.602 -6.434 1 97.5 154 TYR B O 1
ATOM 2599 N N . LEU B 1 155 ? 17.281 -11.852 -8.492 1 96.88 155 LEU B N 1
ATOM 2600 C CA . LEU B 1 155 ? 17.547 -13.164 -9.062 1 96.88 155 LEU B CA 1
ATOM 2601 C C . LEU B 1 155 ? 18.969 -13.266 -9.578 1 96.88 155 LEU B C 1
ATOM 2603 O O . LEU B 1 155 ? 19.562 -12.258 -9.961 1 96.88 155 LEU B O 1
#

Sequence (310 aa):
MELLLRPMTNDIFAKYINKSIKKYANEHVKAGNWIKEDSLERAEKEFKKLLPEGLKTKKHYLFSVTHEKNNIGVLWLNIYINNNIKQAFIYDIELEEEYQGKGYGKQTMNLIDKYLKENDVDSVQLHVFAHNERAVSLYKKMGYKFTDFMMIKYLMELLLRPMTNDIFAKYINKSIKKYANEHVKAGNWIKEDSLERAEKEFKKLLPEGLKTKKHYLFSVTHEKNNIGVLWLNIYINNNIKQAFIYDIELEEEYQGKGYGKQTMNLIDKYLKENDVDSVQLHVFAHNERAVSLYKKMGYKFTDFMMIKYL

Radius of gyration: 21.64 Å; Cα contacts (8 Å, |Δi|>4): 504; chains: 2; bounding box: 38×66×50 Å

Nearest PDB structures (foldseek):
  8a9o-assembly1_A  TM=6.644E-01  e=2.105E-08  Acinetobacter baumannii
  2fe7-assembly1_B  TM=7.219E-01  e=3.033E-07  Pseudomonas aeruginosa UCBPP-PA14
  3i9s-assembly1_B  TM=6.206E-01  e=6.043E-08  Vibrio cholerae
  2fe7-assembly1_A  TM=7.162E-01  e=3.629E-06  Pseudomonas aeruginosa UCBPP-PA14
  8xjf-assembly1_A-2  TM=6.574E-01  e=1.035E-04  Arabidopsis thaliana

Solvent-accessible surface area (backbone atoms only — not comparable to full-atom values): 16650 Å² total; per-residue (Å²): 136,69,73,45,83,37,76,52,49,73,71,57,43,63,58,44,52,59,53,49,32,50,50,50,19,51,50,34,32,75,50,65,76,40,59,74,92,57,21,53,63,51,29,46,53,52,50,42,70,74,30,76,55,52,87,71,23,83,53,44,49,49,26,28,30,26,48,92,88,37,76,46,30,41,36,33,35,36,49,48,72,56,96,88,40,34,33,34,35,46,78,45,74,48,62,40,75,92,53,54,94,70,58,50,64,60,53,50,51,53,52,50,50,54,54,37,52,77,65,62,30,45,33,41,32,36,72,44,55,49,85,43,51,69,60,53,53,50,41,45,74,70,58,34,41,72,28,33,36,31,33,37,30,78,100,138,69,75,46,81,37,77,52,49,72,70,56,43,62,56,44,53,58,52,50,32,51,48,49,20,50,51,34,32,74,50,66,77,39,58,73,89,58,21,52,64,50,31,48,52,51,49,42,70,74,32,74,56,51,86,70,22,83,54,44,49,50,26,29,30,28,47,92,90,37,76,44,30,41,36,33,35,36,48,50,71,58,97,90,39,35,34,34,35,47,79,45,74,49,62,40,74,92,52,55,96,69,59,47,64,60,53,49,51,51,51,50,51,51,54,37,52,76,65,61,30,45,33,40,33,39,70,46,52,48,85,43,53,69,58,52,52,50,41,46,75,70,59,35,41,73,27,32,37,32,32,38,32,78,99

Secondary structure (DSSP, 8-state):
--EEEEEPPHHHHHHHHHHHHHHHHHHHHHHTSS-HHHHHHHHHHHHHHH-TTGGG-TTEEEEEEEETTEEEEEEEEEEEEETTEEEEEEEEEEE-GGGTTSSHHHHHHHHHHHHHHHTT--EEEEEEETT-HHHHHHHHHTT-EEEEEEEEEE-/--EEEEEPPHHHHHHHHHHHHHHHHHHHHHHTSS-HHHHHHHHHHHHHHH-TTGGG-TTEEEEEEEETTEEEEEEEEEEEEETTEEEEEEEEEEE-GGGTTSSHHHHHHHHHHHHHHHTT--EEEEEEETT-HHHHHHHHHTT-EEEEEEEEEE-

Organism: NCBI:txid1720316

Foldseek 3Di:
DAKDWAFDDPVRQVVPVLVVLVVQLVLCVVLVNDPNVCSSVVSVVVSCVQQVPRCPPPQWTKTFIDDPNDGFWIWIKGWDDDPNAIEMETEDTDGHPVCPPVCVLLSVLVNVVVVCVVVVHDYYYYDDRPVPVVVVVSCVVVPDDDDDDDDDDDD/DAKDWAFDDPVRQVVVVLVVLVVQLVLCVVLVNDPNVCSSVVSVVVVCVVAVPRCPDPQWTKTFIDDPNDGFWIWIKGWDDDPNAIEMETEDTDGHPVCPPVCVLLSVLVNVVVVCVVVVHDYYYYDDRPVPVVVVVSCVVVPDDDDDDDDDDDD